Protein AF-A0A840Y6K8-F1 (afdb_monomer)

Secondary structure (DSSP, 8-state):
-GGGSTTEEEE-S--HHHHHHHHHHH-SEEEEE-HHHHH---STHHHHHHHHHHHHTTTTSTTT-EEEEEEGGGTTEEEEEE--SEEEEE--TT--HHHHTTS------PPPHHHHHTTTT-PPPPHHHHHHHHHHHHHHHHHTHHHHHHHHHHHS-TT--HHHHHHHHHHHHHHHT--HHHHHHHHHHHHHHHS----TT-HHHHHS-TTPPPPPPGGGS---GGG-TTGGG--TTHHHHHHHTT---PPPP-

pLDDT: mean 76.25, std 15.66, range [34.66, 95.56]

Organism: NCBI:txid693023

Structure (mmCIF, N/CA/C/O backbone):
data_AF-A0A840Y6K8-F1
#
_entry.id   AF-A0A840Y6K8-F1
#
loop_
_atom_site.group_PDB
_atom_site.id
_atom_site.type_s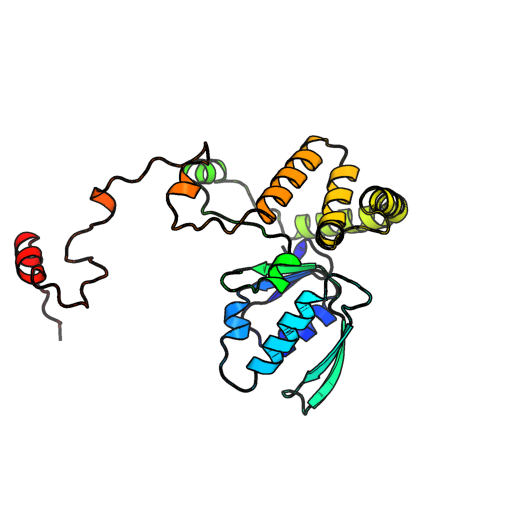ymbol
_atom_site.label_atom_id
_atom_site.label_alt_id
_atom_site.label_comp_id
_atom_site.label_asym_id
_atom_site.label_entity_id
_atom_site.label_seq_id
_atom_site.pdbx_PDB_ins_code
_atom_site.Cartn_x
_atom_site.Cartn_y
_atom_site.Cartn_z
_atom_site.occupancy
_atom_site.B_iso_or_equiv
_atom_site.auth_seq_id
_atom_site.auth_comp_id
_atom_site.auth_asym_id
_atom_site.auth_atom_id
_atom_site.pdbx_PDB_model_num
ATOM 1 N N . MET A 1 1 ? 2.292 11.819 3.845 1.00 55.53 1 MET A N 1
ATOM 2 C CA . MET A 1 1 ? 2.215 10.344 3.749 1.00 55.53 1 MET A CA 1
ATOM 3 C C . MET A 1 1 ? 3.538 9.668 4.088 1.00 55.53 1 MET A C 1
ATOM 5 O O . MET A 1 1 ? 3.541 8.921 5.051 1.00 55.53 1 MET A O 1
ATOM 9 N N . GLY A 1 2 ? 4.657 9.967 3.411 1.00 61.06 2 GLY A N 1
ATOM 10 C CA . GLY A 1 2 ? 5.944 9.297 3.688 1.00 61.06 2 GLY A CA 1
ATOM 11 C C . GLY A 1 2 ? 6.427 9.362 5.148 1.00 61.06 2 GLY A C 1
ATOM 12 O O . GLY A 1 2 ? 6.966 8.388 5.650 1.00 61.06 2 GLY A O 1
ATOM 13 N N . MET A 1 3 ? 6.148 10.457 5.868 1.00 75.06 3 MET A N 1
ATOM 14 C CA . MET A 1 3 ? 6.552 10.612 7.277 1.00 75.06 3 MET A CA 1
ATOM 15 C C . MET A 1 3 ? 5.821 9.685 8.264 1.00 75.06 3 MET A C 1
ATOM 17 O O . MET A 1 3 ? 6.350 9.447 9.343 1.00 75.06 3 MET A O 1
ATOM 21 N N . LEU A 1 4 ? 4.630 9.178 7.912 1.00 79.25 4 LEU A N 1
ATOM 22 C CA . LEU A 1 4 ? 3.863 8.250 8.759 1.00 79.25 4 LEU A CA 1
ATOM 23 C C . LEU A 1 4 ? 4.262 6.788 8.561 1.00 79.25 4 LEU A C 1
ATOM 25 O O . LEU A 1 4 ? 3.918 5.950 9.386 1.00 79.25 4 LEU A O 1
ATOM 29 N N . ALA A 1 5 ? 4.959 6.472 7.471 1.00 79.75 5 ALA A N 1
ATOM 30 C CA . ALA A 1 5 ? 5.420 5.123 7.190 1.00 79.75 5 ALA A CA 1
ATOM 31 C C . ALA A 1 5 ? 6.886 4.966 7.600 1.00 79.75 5 ALA A C 1
ATOM 33 O O . ALA A 1 5 ? 7.702 5.878 7.435 1.00 79.75 5 ALA A O 1
ATOM 34 N N . ALA A 1 6 ? 7.242 3.783 8.100 1.00 76.25 6 ALA A N 1
ATOM 35 C CA . ALA A 1 6 ? 8.643 3.404 8.217 1.00 76.25 6 ALA A CA 1
ATOM 36 C C . ALA A 1 6 ? 9.235 3.307 6.805 1.00 76.25 6 ALA A C 1
ATOM 38 O O . ALA A 1 6 ? 8.690 2.602 5.955 1.00 76.25 6 ALA A O 1
ATOM 39 N N . ASN A 1 7 ? 10.319 4.049 6.559 1.00 81.19 7 ASN A N 1
ATOM 40 C CA . ASN A 1 7 ? 10.932 4.180 5.239 1.00 81.19 7 ASN A CA 1
ATOM 41 C C . ASN A 1 7 ? 9.888 4.550 4.170 1.00 81.19 7 ASN A C 1
ATOM 43 O O . ASN A 1 7 ? 9.733 3.850 3.186 1.00 81.19 7 ASN A O 1
ATOM 47 N N . GLY A 1 8 ? 9.079 5.589 4.376 1.00 84.44 8 GLY A N 1
ATOM 48 C CA . GLY A 1 8 ? 8.148 6.043 3.343 1.00 84.44 8 GLY A CA 1
ATOM 49 C C . GLY A 1 8 ? 8.828 6.953 2.324 1.00 84.44 8 GLY A C 1
ATOM 50 O O . GLY A 1 8 ? 9.400 7.972 2.708 1.00 84.44 8 GLY A O 1
ATOM 51 N N . THR A 1 9 ? 8.708 6.645 1.033 1.00 86.31 9 THR A N 1
ATOM 52 C CA . THR A 1 9 ? 9.215 7.488 -0.058 1.00 86.31 9 THR A CA 1
ATOM 53 C C . THR A 1 9 ? 8.124 7.830 -1.067 1.00 86.31 9 THR A C 1
ATOM 55 O O . THR A 1 9 ? 7.195 7.053 -1.291 1.00 86.31 9 THR A O 1
ATOM 58 N N . ILE A 1 10 ? 8.230 9.013 -1.671 1.00 85.38 10 ILE A N 1
ATOM 59 C CA . ILE A 1 10 ? 7.360 9.466 -2.759 1.00 85.38 10 ILE A CA 1
ATOM 60 C C . ILE A 1 10 ? 8.247 9.715 -3.968 1.00 85.38 10 ILE A C 1
ATOM 62 O O . ILE A 1 10 ? 9.259 10.409 -3.864 1.00 85.38 10 ILE A O 1
ATOM 66 N N . VAL A 1 11 ? 7.863 9.156 -5.108 1.00 81.25 11 VAL A N 1
ATOM 67 C CA . VAL A 1 11 ? 8.589 9.294 -6.360 1.00 81.25 11 VAL A CA 1
ATOM 68 C C . VAL A 1 11 ? 7.651 9.797 -7.444 1.00 81.25 11 VAL A C 1
ATOM 70 O O . VAL A 1 11 ? 6.563 9.266 -7.622 1.00 81.25 11 VAL A O 1
ATOM 73 N N . GLY A 1 12 ? 8.081 10.843 -8.144 1.00 78.62 12 GLY A N 1
ATOM 74 C CA . GLY A 1 12 ? 7.418 11.330 -9.351 1.00 78.62 12 GLY A CA 1
ATOM 75 C C . GLY A 1 12 ? 8.082 10.757 -10.603 1.00 78.62 12 GLY A C 1
ATOM 76 O O . GLY A 1 12 ? 8.418 9.576 -10.670 1.00 78.62 12 GLY A O 1
ATOM 77 N N . GLN A 1 13 ? 8.358 11.621 -11.580 1.00 76.38 13 GLN A N 1
ATOM 78 C CA . GLN A 1 13 ? 8.860 11.249 -12.908 1.00 76.38 13 GLN A CA 1
ATOM 79 C C . GLN A 1 13 ? 10.312 10.715 -12.919 1.00 76.38 13 GLN A C 1
ATOM 81 O O . GLN A 1 13 ? 11.254 11.398 -13.340 1.00 76.38 13 GLN A O 1
ATOM 86 N N . VAL A 1 14 ? 10.510 9.462 -12.517 1.00 78.19 14 VAL A N 1
ATOM 87 C CA . VAL A 1 14 ? 11.765 8.703 -12.681 1.00 78.19 14 VAL A CA 1
ATOM 88 C C . VAL A 1 14 ? 11.642 7.670 -13.807 1.00 78.19 14 VAL A C 1
ATOM 90 O O . VAL A 1 14 ? 10.556 7.433 -14.321 1.00 78.19 14 VAL A O 1
ATOM 93 N N . ASN A 1 15 ? 12.754 7.053 -14.223 1.00 80.31 15 ASN A N 1
ATOM 94 C CA . ASN A 1 15 ? 12.687 5.897 -15.126 1.00 80.31 15 ASN A CA 1
ATOM 95 C C . ASN A 1 15 ? 12.341 4.608 -14.356 1.00 80.31 15 ASN A C 1
ATOM 97 O O . ASN A 1 15 ? 12.514 4.530 -13.137 1.00 80.31 15 ASN A O 1
ATOM 101 N N . ALA A 1 16 ? 11.889 3.581 -15.076 1.00 83.44 16 ALA A N 1
ATOM 102 C CA . ALA A 1 16 ? 11.402 2.341 -14.475 1.00 83.44 16 ALA A CA 1
ATOM 103 C C . ALA A 1 16 ? 12.457 1.601 -13.628 1.00 83.44 16 ALA A C 1
ATOM 105 O O . ALA A 1 16 ? 12.143 1.096 -12.554 1.00 83.44 16 ALA A O 1
ATOM 106 N N . ALA A 1 17 ? 13.724 1.589 -14.057 1.00 83.62 17 ALA A N 1
ATOM 107 C CA . ALA A 1 17 ? 14.809 0.960 -13.301 1.00 83.62 17 ALA A CA 1
ATOM 108 C C . ALA A 1 17 ? 15.117 1.701 -11.986 1.00 83.62 17 ALA A C 1
ATOM 110 O O . ALA A 1 17 ? 15.416 1.078 -10.968 1.00 83.62 17 ALA A O 1
ATOM 111 N N . ALA A 1 18 ? 15.032 3.034 -11.985 1.00 85.25 18 ALA A N 1
ATOM 112 C CA . ALA A 1 18 ? 15.189 3.843 -10.783 1.00 85.25 18 ALA A CA 1
ATOM 113 C C . ALA A 1 18 ? 14.012 3.653 -9.822 1.00 85.25 18 ALA A C 1
ATOM 115 O O . ALA A 1 18 ? 14.254 3.468 -8.632 1.00 85.25 18 ALA A O 1
ATOM 116 N N . ALA A 1 19 ? 12.773 3.618 -10.327 1.00 87.44 19 ALA A N 1
ATOM 117 C CA . ALA A 1 19 ? 11.607 3.261 -9.519 1.00 87.44 19 ALA A CA 1
ATOM 118 C C . ALA A 1 19 ? 11.779 1.868 -8.896 1.00 87.44 19 ALA A C 1
ATOM 120 O O . ALA A 1 19 ? 11.563 1.699 -7.697 1.00 87.44 19 ALA A O 1
ATOM 121 N N . ALA A 1 20 ? 12.254 0.891 -9.678 1.00 88.31 20 ALA A N 1
ATOM 122 C CA . ALA A 1 20 ? 12.427 -0.470 -9.197 1.00 88.31 20 ALA A CA 1
ATOM 123 C C . ALA A 1 20 ? 13.447 -0.573 -8.049 1.00 88.31 20 ALA A C 1
ATOM 125 O O . ALA A 1 20 ? 13.197 -1.206 -7.021 1.00 88.31 20 ALA A O 1
ATOM 126 N N . ARG A 1 21 ? 14.593 0.101 -8.192 1.00 87.31 21 ARG A N 1
ATOM 127 C CA . ARG A 1 21 ? 15.595 0.187 -7.121 1.00 87.31 21 ARG A CA 1
ATOM 128 C C . ARG A 1 21 ? 15.078 0.925 -5.902 1.00 87.31 21 ARG A C 1
ATOM 130 O O . ARG A 1 21 ? 15.349 0.490 -4.793 1.00 87.31 21 ARG A O 1
ATOM 137 N N . LEU A 1 22 ? 14.326 2.003 -6.099 1.00 88.12 22 LEU A N 1
ATOM 138 C CA . LEU A 1 22 ? 13.783 2.769 -4.988 1.00 88.12 22 LEU A CA 1
ATOM 139 C C . LEU A 1 22 ? 12.839 1.908 -4.145 1.00 88.12 22 LEU A C 1
ATOM 141 O O . LEU A 1 22 ? 12.990 1.879 -2.927 1.00 88.12 22 LEU A O 1
ATOM 145 N N . ILE A 1 23 ? 11.927 1.162 -4.778 1.00 89.31 23 ILE A N 1
ATOM 146 C CA . ILE A 1 23 ? 11.062 0.190 -4.090 1.00 89.31 23 ILE A CA 1
ATOM 147 C C . ILE A 1 23 ? 11.929 -0.791 -3.282 1.00 89.31 23 ILE A C 1
ATOM 149 O O . ILE A 1 23 ? 11.707 -0.990 -2.086 1.00 89.31 23 ILE A O 1
ATOM 153 N N . HIS A 1 24 ? 12.977 -1.334 -3.908 1.00 90.00 24 HIS A N 1
ATOM 154 C CA . HIS A 1 24 ? 13.882 -2.281 -3.264 1.00 90.00 24 HIS A CA 1
ATOM 155 C C . HIS A 1 24 ? 14.659 -1.717 -2.065 1.00 90.00 24 HIS A C 1
ATOM 157 O O . HIS A 1 24 ? 14.794 -2.396 -1.046 1.00 90.00 24 HIS A O 1
ATOM 163 N N . GLU A 1 25 ? 15.207 -0.511 -2.187 1.00 87.25 25 GLU A N 1
ATOM 164 C CA . GLU A 1 25 ? 16.011 0.143 -1.149 1.00 87.25 25 GLU A CA 1
ATOM 165 C C . GLU A 1 25 ? 15.144 0.570 0.035 1.00 87.25 25 GLU A C 1
ATOM 167 O O . GLU A 1 25 ? 15.562 0.471 1.188 1.00 87.25 25 GLU A O 1
ATOM 172 N N . THR A 1 26 ? 13.917 0.993 -0.260 1.00 84.50 26 THR A N 1
ATOM 173 C CA . THR A 1 26 ? 12.980 1.532 0.719 1.00 84.50 26 THR A CA 1
ATOM 174 C C . THR A 1 26 ? 12.427 0.437 1.635 1.00 84.50 26 THR A C 1
ATOM 176 O O . THR A 1 26 ? 12.314 0.655 2.842 1.00 84.50 26 THR A O 1
ATOM 179 N N . LYS A 1 27 ? 12.117 -0.756 1.094 1.00 79.00 27 LYS A N 1
ATOM 180 C CA . LYS A 1 27 ? 11.549 -1.902 1.849 1.00 79.00 27 LYS A CA 1
ATOM 181 C C . LYS A 1 27 ? 10.364 -1.514 2.754 1.00 79.00 27 LYS A C 1
ATOM 183 O O . LYS A 1 27 ? 10.180 -2.087 3.826 1.00 79.00 27 LYS A O 1
ATOM 188 N N . GLY A 1 28 ? 9.629 -0.484 2.353 1.00 79.56 28 GLY A N 1
ATOM 189 C CA . GLY A 1 28 ? 8.623 0.209 3.149 1.00 79.56 28 GLY A CA 1
ATOM 190 C C . GLY A 1 28 ? 7.482 0.668 2.254 1.00 79.56 28 GLY A C 1
ATOM 191 O O . GLY A 1 28 ? 7.019 -0.090 1.405 1.00 79.56 28 GLY A O 1
ATOM 192 N N . LEU A 1 29 ? 7.035 1.909 2.428 1.00 86.75 29 LEU A N 1
ATOM 193 C CA . LEU A 1 29 ? 6.009 2.503 1.571 1.00 86.75 29 LEU A CA 1
ATOM 194 C C . LEU A 1 29 ? 6.661 3.197 0.371 1.00 86.75 29 LEU A C 1
ATOM 196 O O . LEU A 1 29 ? 7.429 4.142 0.556 1.00 86.75 29 LEU A O 1
ATOM 200 N N . ALA A 1 30 ? 6.292 2.800 -0.845 1.00 89.00 30 ALA A N 1
ATOM 201 C CA . ALA A 1 30 ? 6.654 3.514 -2.067 1.00 89.00 30 ALA A CA 1
ATOM 202 C C . ALA A 1 30 ? 5.408 4.133 -2.710 1.00 89.00 30 ALA A C 1
ATOM 204 O O . ALA A 1 30 ? 4.479 3.427 -3.091 1.00 89.00 30 ALA A O 1
ATOM 205 N N . VAL A 1 31 ? 5.383 5.458 -2.846 1.00 88.38 31 VAL A N 1
ATOM 206 C CA . VAL A 1 31 ? 4.314 6.170 -3.558 1.00 88.38 31 VAL A CA 1
ATOM 207 C C . VAL A 1 31 ? 4.808 6.535 -4.952 1.00 88.38 31 VAL A C 1
ATOM 209 O O . VAL A 1 31 ? 5.700 7.370 -5.073 1.00 88.38 31 VAL A O 1
ATOM 212 N N . LEU A 1 32 ? 4.241 5.914 -5.983 1.00 86.62 32 LEU A N 1
ATOM 213 C CA . LEU A 1 32 ? 4.477 6.219 -7.391 1.00 86.62 32 LEU A CA 1
ATOM 214 C C . LEU A 1 32 ? 3.448 7.261 -7.843 1.00 86.62 32 LEU A C 1
ATOM 216 O O . LEU A 1 32 ? 2.270 6.946 -8.018 1.00 86.62 32 LEU A O 1
ATOM 220 N N . ASP A 1 33 ? 3.887 8.504 -7.997 1.00 82.12 33 ASP A N 1
ATOM 221 C CA . ASP A 1 33 ? 3.068 9.592 -8.516 1.00 82.12 33 ASP A CA 1
ATOM 222 C C . ASP A 1 33 ? 3.197 9.657 -10.041 1.00 82.12 33 ASP A C 1
ATOM 224 O O . ASP A 1 33 ? 4.296 9.861 -10.560 1.00 82.12 33 ASP A O 1
ATOM 228 N N . ASP A 1 34 ? 2.073 9.469 -10.738 1.00 74.50 34 ASP A N 1
ATOM 229 C CA . ASP A 1 34 ? 1.969 9.495 -12.201 1.00 74.50 34 ASP A CA 1
ATOM 230 C C . ASP A 1 34 ? 2.730 8.355 -12.911 1.00 74.50 34 ASP A C 1
ATOM 232 O O . ASP A 1 34 ? 3.749 8.546 -13.583 1.00 74.50 34 ASP A O 1
ATOM 236 N N . LEU A 1 35 ? 2.217 7.124 -12.762 1.00 74.31 35 LEU A N 1
ATOM 237 C CA . LEU A 1 35 ? 2.807 5.926 -13.378 1.00 74.31 35 LEU A CA 1
ATOM 238 C C . LEU A 1 35 ? 2.838 6.004 -14.913 1.00 74.31 35 LEU A C 1
ATOM 240 O O . LEU A 1 35 ? 3.759 5.471 -15.536 1.00 74.31 35 LEU A O 1
ATOM 244 N N . GLU A 1 36 ? 1.872 6.689 -15.529 1.00 71.94 36 GLU A N 1
ATOM 245 C CA . GLU A 1 36 ? 1.854 6.913 -16.975 1.00 71.94 36 GLU A CA 1
ATOM 246 C C . GLU A 1 36 ? 3.069 7.729 -17.424 1.00 71.94 36 GLU A C 1
ATOM 248 O O . GLU A 1 36 ? 3.724 7.351 -18.392 1.00 71.94 36 GLU A O 1
ATOM 253 N N . ALA A 1 37 ? 3.452 8.784 -16.698 1.00 68.50 37 ALA A N 1
ATOM 254 C CA . ALA A 1 37 ? 4.651 9.560 -17.021 1.00 68.50 37 ALA A CA 1
ATOM 255 C C . ALA A 1 37 ? 5.961 8.765 -16.858 1.00 68.50 37 ALA A C 1
ATOM 257 O O . ALA A 1 37 ? 6.948 9.056 -17.544 1.00 68.50 37 ALA A O 1
ATOM 258 N N . ILE A 1 38 ? 5.980 7.741 -15.995 1.00 69.75 38 ILE A N 1
ATOM 259 C CA . ILE A 1 38 ? 7.094 6.781 -15.903 1.00 69.75 38 ILE A CA 1
ATOM 260 C C . ILE A 1 38 ? 7.160 5.920 -17.180 1.00 69.75 38 ILE A C 1
ATOM 262 O O . ILE A 1 38 ? 8.255 5.635 -17.669 1.00 69.75 38 ILE A O 1
ATOM 266 N N . GLY A 1 39 ? 6.005 5.539 -17.739 1.00 63.38 39 GLY A N 1
ATOM 267 C CA . GLY A 1 39 ? 5.890 4.709 -18.945 1.00 63.38 39 GLY A CA 1
ATOM 268 C C . GLY A 1 39 ? 5.950 5.459 -20.282 1.00 63.38 39 GLY A C 1
ATOM 269 O O . GLY A 1 39 ? 6.350 4.879 -21.289 1.00 63.38 39 GLY A O 1
ATOM 270 N N . ALA A 1 40 ? 5.607 6.748 -20.312 1.00 59.00 40 ALA A N 1
ATOM 271 C CA . ALA A 1 40 ? 5.479 7.555 -21.528 1.00 59.00 40 ALA A CA 1
ATOM 272 C C . ALA A 1 40 ? 6.819 8.000 -22.144 1.00 59.00 40 ALA A C 1
ATOM 274 O O . ALA A 1 40 ? 6.823 8.711 -23.148 1.00 59.00 40 ALA A O 1
ATOM 275 N N . ARG A 1 41 ? 7.969 7.613 -21.572 1.00 60.75 41 ARG A N 1
ATOM 276 C CA . ARG A 1 41 ? 9.292 7.975 -22.106 1.00 60.75 41 ARG A CA 1
ATOM 277 C C . ARG A 1 41 ? 9.637 7.089 -23.316 1.00 60.75 41 ARG A C 1
ATOM 279 O O . ARG A 1 41 ? 9.869 5.893 -23.143 1.00 60.75 41 ARG A O 1
ATOM 286 N N . PRO A 1 42 ? 9.688 7.638 -24.547 1.00 48.69 42 PRO A N 1
ATOM 287 C CA . PRO A 1 42 ? 9.923 6.838 -25.745 1.00 48.69 42 PRO A CA 1
ATOM 288 C C . PRO A 1 42 ? 11.376 6.334 -25.806 1.00 48.69 42 PRO A C 1
ATOM 290 O O . PRO A 1 42 ? 12.313 7.087 -25.5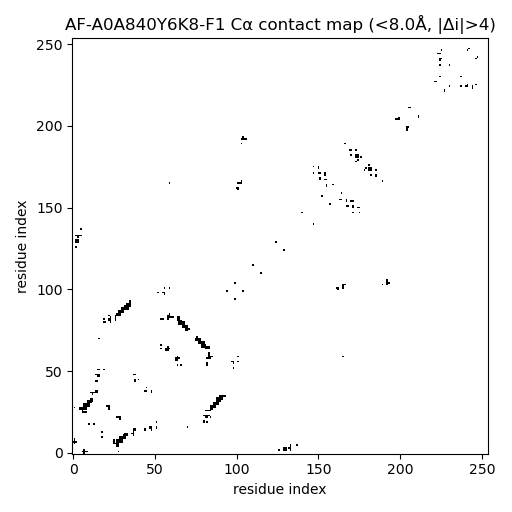47 1.00 48.69 42 PRO A O 1
ATOM 293 N N . GLY A 1 43 ? 11.577 5.066 -26.191 1.00 62.41 43 GLY A N 1
ATOM 294 C CA . GLY A 1 43 ? 12.902 4.480 -26.450 1.00 62.41 43 GLY A CA 1
ATOM 295 C C . GLY A 1 43 ? 13.175 3.162 -25.714 1.00 62.41 43 GLY A C 1
ATOM 296 O O . GLY A 1 43 ? 12.265 2.375 -25.462 1.00 62.41 43 GLY A O 1
ATOM 297 N N . LYS A 1 44 ? 14.450 2.910 -25.368 1.00 56.72 44 LYS A N 1
ATOM 298 C CA . LYS A 1 44 ? 14.928 1.690 -24.673 1.00 56.72 44 LYS A CA 1
ATOM 299 C C . LYS A 1 44 ? 14.283 1.459 -23.291 1.00 56.72 44 LYS A C 1
ATOM 301 O O . LYS A 1 44 ? 14.384 0.356 -22.762 1.00 56.72 44 LYS A O 1
ATOM 306 N N . ASP A 1 45 ? 13.601 2.464 -22.747 1.00 61.09 45 ASP A N 1
ATOM 307 C CA . ASP A 1 45 ? 12.942 2.425 -21.438 1.00 61.09 45 ASP A CA 1
ATOM 308 C C . ASP A 1 45 ? 11.580 1.700 -21.450 1.00 61.09 45 ASP A C 1
ATOM 310 O O . ASP A 1 45 ? 11.104 1.291 -20.392 1.00 61.09 45 ASP A O 1
ATOM 314 N N . GLY A 1 46 ? 10.975 1.455 -22.622 1.00 63.88 46 GLY A N 1
ATOM 315 C CA . GLY A 1 46 ? 9.676 0.769 -22.719 1.00 63.88 46 GLY A CA 1
ATOM 316 C C . GLY A 1 46 ? 9.701 -0.689 -22.237 1.00 63.88 46 GLY A C 1
ATOM 317 O O . GLY A 1 46 ? 8.766 -1.144 -21.581 1.00 63.88 46 GLY A O 1
ATOM 318 N N . ALA A 1 47 ? 10.799 -1.413 -22.488 1.00 69.38 47 ALA A N 1
ATOM 319 C CA . ALA A 1 47 ? 10.993 -2.770 -21.964 1.00 69.38 47 ALA A CA 1
ATOM 320 C C . ALA A 1 47 ? 11.137 -2.769 -20.431 1.00 69.38 47 ALA A C 1
ATOM 322 O O . ALA A 1 47 ? 10.484 -3.556 -19.750 1.00 69.38 47 ALA A O 1
ATOM 323 N N . ALA A 1 48 ? 11.912 -1.824 -19.886 1.00 73.25 48 ALA A N 1
ATOM 324 C CA . ALA A 1 48 ? 12.088 -1.671 -18.442 1.00 73.25 48 ALA A CA 1
ATOM 325 C C . ALA A 1 48 ? 10.775 -1.292 -17.734 1.00 73.25 48 ALA A C 1
ATOM 327 O O . ALA A 1 48 ? 10.534 -1.719 -16.605 1.00 73.25 48 ALA A O 1
ATOM 328 N N . PHE A 1 49 ? 9.907 -0.517 -18.391 1.00 79.50 49 PHE A N 1
ATOM 329 C CA . PHE A 1 49 ? 8.567 -0.230 -17.881 1.00 79.50 49 PHE A CA 1
ATOM 330 C C . PHE A 1 49 ? 7.669 -1.474 -17.876 1.00 79.50 49 PHE A C 1
ATOM 332 O O . PHE A 1 49 ? 6.992 -1.734 -16.883 1.00 79.50 49 PHE A O 1
ATOM 339 N N . GLY A 1 50 ? 7.713 -2.292 -18.933 1.00 79.75 50 GLY A N 1
ATOM 340 C CA . GLY A 1 50 ? 7.032 -3.589 -18.960 1.00 79.75 50 GLY A CA 1
ATOM 341 C C . GLY A 1 50 ? 7.466 -4.505 -17.810 1.00 79.75 50 GLY A C 1
ATOM 342 O O . GLY A 1 50 ? 6.617 -5.088 -17.131 1.00 79.75 50 GLY A O 1
ATOM 343 N N . ASP A 1 51 ? 8.770 -4.569 -17.531 1.00 83.69 51 ASP A N 1
ATOM 344 C CA . ASP A 1 51 ? 9.320 -5.333 -16.406 1.00 83.69 51 ASP A CA 1
ATOM 345 C C . ASP A 1 51 ? 8.853 -4.793 -15.049 1.00 83.69 51 ASP A C 1
ATOM 347 O O . ASP A 1 51 ? 8.483 -5.583 -14.173 1.00 83.69 51 ASP A O 1
ATOM 351 N N . LEU A 1 52 ? 8.799 -3.463 -14.890 1.00 86.31 52 LEU A N 1
ATOM 352 C CA . LEU A 1 52 ? 8.272 -2.805 -13.692 1.00 86.31 52 LEU A CA 1
ATOM 353 C C . LEU A 1 52 ? 6.797 -3.159 -13.473 1.00 86.31 52 LEU A C 1
ATOM 355 O O . LEU A 1 52 ? 6.440 -3.615 -12.392 1.00 86.31 52 LEU A O 1
ATOM 359 N N . VAL A 1 53 ? 5.947 -3.033 -14.495 1.00 85.25 53 VAL A N 1
ATOM 360 C CA . VAL A 1 53 ? 4.520 -3.392 -14.408 1.00 85.25 53 VAL A CA 1
ATOM 361 C C . VAL A 1 53 ? 4.348 -4.873 -14.064 1.00 85.25 53 VAL A C 1
ATOM 363 O O . VAL A 1 53 ? 3.554 -5.231 -13.193 1.00 85.25 53 VAL A O 1
ATOM 366 N N . GLN A 1 54 ? 5.122 -5.761 -14.693 1.00 83.44 54 GLN A N 1
ATOM 367 C CA . GLN A 1 54 ? 5.107 -7.187 -14.358 1.00 83.44 54 GLN A CA 1
ATOM 368 C C . GLN A 1 54 ? 5.597 -7.467 -12.940 1.00 83.44 54 GLN A C 1
ATOM 370 O O . GLN A 1 54 ? 5.271 -8.508 -12.371 1.00 83.44 54 GLN A O 1
ATOM 375 N N . TRP A 1 55 ? 6.458 -6.616 -12.392 1.00 87.06 55 TRP A N 1
ATOM 376 C CA . TRP A 1 55 ? 6.946 -6.741 -11.028 1.00 87.06 55 TRP A CA 1
ATOM 377 C C . TRP A 1 55 ? 5.916 -6.272 -10.007 1.00 87.06 55 TRP A C 1
ATOM 379 O O . TRP A 1 55 ? 5.626 -7.032 -9.090 1.00 87.06 55 TRP A O 1
ATOM 389 N N . LEU A 1 56 ? 5.276 -5.122 -10.240 1.00 87.56 56 LEU A N 1
ATOM 390 C CA . LEU A 1 56 ? 4.154 -4.619 -9.437 1.00 87.56 56 LEU A CA 1
ATOM 391 C C . LEU A 1 56 ? 2.998 -5.625 -9.380 1.00 87.56 56 LEU A C 1
ATOM 393 O O . LEU A 1 56 ? 2.361 -5.809 -8.352 1.00 87.56 56 LEU A O 1
ATOM 397 N N . LYS A 1 57 ? 2.768 -6.376 -10.462 1.00 86.12 57 LYS A N 1
ATOM 398 C CA . LYS A 1 57 ? 1.791 -7.472 -10.455 1.00 86.12 57 LYS A CA 1
ATOM 399 C C . LYS A 1 57 ? 2.100 -8.528 -9.392 1.00 86.12 57 LYS A C 1
ATOM 401 O O . LYS A 1 57 ? 1.180 -9.166 -8.905 1.00 86.12 57 LYS A O 1
ATOM 406 N N . VAL A 1 58 ? 3.356 -8.794 -9.061 1.00 84.88 58 VAL A N 1
ATOM 407 C CA . VAL A 1 58 ? 3.736 -9.886 -8.144 1.00 84.88 58 VAL A CA 1
ATOM 408 C C . VAL A 1 58 ? 4.315 -9.389 -6.819 1.00 84.88 58 VAL A C 1
ATOM 410 O O . VAL A 1 58 ? 4.684 -10.219 -5.990 1.00 84.88 58 VAL A O 1
ATOM 413 N N . SER A 1 59 ? 4.387 -8.068 -6.606 1.00 86.44 59 SER A N 1
ATOM 414 C CA . SER A 1 59 ? 4.952 -7.457 -5.394 1.00 86.44 59 SER A CA 1
ATOM 415 C C . SER A 1 59 ? 4.113 -7.722 -4.146 1.00 86.44 59 SER A C 1
ATOM 417 O O . SER A 1 59 ? 4.666 -7.787 -3.053 1.00 86.44 59 SER A O 1
ATOM 419 N N . TYR A 1 60 ? 2.812 -7.987 -4.309 1.00 81.56 60 TYR A N 1
ATOM 420 C CA . TYR A 1 60 ? 1.895 -8.291 -3.205 1.00 81.56 60 TYR A CA 1
ATOM 421 C C . TYR A 1 60 ? 2.235 -9.589 -2.442 1.00 81.56 60 TYR A C 1
ATOM 423 O O . TYR A 1 60 ? 1.786 -9.766 -1.313 1.00 81.56 60 TYR A O 1
ATOM 431 N N . ASN A 1 61 ? 3.015 -10.509 -3.031 1.00 81.88 61 ASN A N 1
ATOM 432 C CA . ASN A 1 61 ? 3.373 -11.789 -2.415 1.00 81.88 61 ASN A CA 1
ATOM 433 C C . ASN A 1 61 ? 4.892 -11.902 -2.213 1.00 81.88 61 ASN A C 1
ATOM 435 O O . ASN A 1 61 ? 5.678 -11.798 -3.156 1.00 81.88 61 ASN A O 1
ATOM 439 N N . ARG A 1 62 ? 5.297 -12.172 -0.966 1.00 83.00 62 ARG A N 1
ATOM 440 C CA . ARG A 1 62 ? 6.697 -12.225 -0.524 1.00 83.00 62 ARG A CA 1
ATOM 441 C C . ARG A 1 62 ? 7.565 -13.189 -1.332 1.00 83.00 62 ARG A C 1
ATOM 443 O O . ARG A 1 62 ? 8.720 -12.865 -1.610 1.00 83.00 62 ARG A O 1
ATOM 450 N N . ASP A 1 63 ? 7.025 -14.344 -1.706 1.00 80.88 63 ASP A N 1
ATOM 451 C CA . ASP A 1 63 ? 7.777 -15.400 -2.386 1.00 80.88 63 ASP A CA 1
ATOM 452 C C . ASP A 1 63 ? 8.007 -15.065 -3.865 1.00 80.88 63 ASP A C 1
ATOM 454 O O . ASP A 1 63 ? 9.018 -15.457 -4.450 1.00 80.88 63 ASP A O 1
ATOM 458 N N . THR A 1 64 ? 7.104 -14.285 -4.467 1.00 82.62 64 THR A N 1
ATOM 459 C CA . THR A 1 64 ? 7.162 -13.908 -5.889 1.00 82.62 64 THR A CA 1
ATOM 460 C C . THR A 1 64 ? 7.688 -12.498 -6.143 1.00 82.62 64 THR A C 1
ATOM 462 O O . THR A 1 64 ? 8.029 -12.162 -7.278 1.00 82.62 64 THR A O 1
ATOM 465 N N . ALA A 1 65 ? 7.783 -11.664 -5.109 1.00 85.69 65 ALA A N 1
ATOM 466 C CA . ALA A 1 65 ? 8.186 -10.264 -5.218 1.00 85.69 65 ALA A CA 1
ATOM 467 C C . ALA A 1 65 ? 9.685 -10.058 -5.495 1.00 85.69 65 ALA A C 1
ATOM 469 O O . ALA A 1 65 ? 10.124 -8.928 -5.710 1.00 85.69 65 ALA A O 1
ATOM 470 N N . THR A 1 66 ? 10.499 -11.115 -5.505 1.00 88.75 66 THR A N 1
ATOM 471 C CA . THR A 1 66 ? 11.924 -11.012 -5.842 1.00 88.75 66 THR A CA 1
ATOM 472 C C . THR A 1 66 ? 12.149 -11.267 -7.330 1.00 88.75 66 THR A C 1
ATOM 474 O O . THR A 1 66 ? 11.817 -12.335 -7.838 1.00 88.75 66 THR A O 1
ATOM 477 N N . LYS A 1 67 ? 12.772 -10.313 -8.031 1.00 85.75 67 LYS A N 1
ATOM 478 C CA . LYS A 1 67 ? 13.118 -10.429 -9.455 1.00 85.75 67 LYS A CA 1
ATOM 479 C C . LYS A 1 67 ? 14.579 -10.097 -9.726 1.00 85.75 67 LYS A C 1
ATOM 481 O O . LYS A 1 67 ? 15.205 -9.302 -9.028 1.00 85.75 67 LYS A O 1
ATOM 486 N N . VAL A 1 68 ? 15.125 -10.724 -10.765 1.00 84.75 68 VAL A N 1
ATOM 487 C CA . VAL A 1 68 ? 16.423 -10.350 -11.334 1.00 84.75 68 VAL A CA 1
ATOM 488 C C . VAL A 1 68 ? 16.191 -9.205 -12.310 1.00 84.75 68 VAL A C 1
ATOM 490 O O . VAL A 1 68 ? 15.386 -9.332 -13.227 1.00 84.75 68 VAL A O 1
ATOM 493 N N . TRP A 1 69 ? 16.889 -8.100 -12.095 1.00 82.31 69 TRP A N 1
ATOM 494 C CA . TRP A 1 69 ? 16.806 -6.887 -12.889 1.00 82.31 69 TRP A CA 1
ATOM 495 C C . TRP A 1 69 ? 18.111 -6.673 -13.648 1.00 82.31 69 TRP A C 1
ATOM 497 O O . TRP A 1 69 ? 19.193 -6.783 -13.068 1.00 82.31 69 TRP A O 1
ATOM 507 N N . VAL A 1 70 ? 18.014 -6.347 -14.936 1.00 79.62 70 VAL A N 1
ATOM 508 C CA . VAL A 1 70 ? 19.171 -6.001 -15.769 1.00 79.62 70 VAL A CA 1
ATOM 509 C C . VAL A 1 70 ? 19.128 -4.510 -16.050 1.00 79.62 70 VAL A C 1
ATOM 511 O O . VAL A 1 70 ? 18.261 -4.023 -16.772 1.00 79.62 70 VAL A O 1
ATOM 514 N N . ASP A 1 71 ? 20.064 -3.766 -15.470 1.00 72.12 71 ASP A N 1
ATOM 515 C CA . ASP A 1 71 ? 20.118 -2.323 -15.659 1.00 72.12 71 ASP A CA 1
ATOM 516 C C . ASP A 1 71 ? 20.988 -1.951 -16.863 1.00 72.12 71 ASP A C 1
ATOM 518 O O . ASP A 1 71 ? 22.215 -1.829 -16.772 1.00 72.12 71 ASP A O 1
ATOM 522 N N . ALA A 1 72 ? 20.334 -1.714 -17.999 1.00 70.25 72 ALA A N 1
ATOM 523 C CA . ALA A 1 72 ? 20.989 -1.231 -19.211 1.00 70.25 72 ALA A CA 1
ATOM 524 C C . ALA A 1 72 ? 21.699 0.128 -19.015 1.00 70.25 72 ALA A C 1
ATOM 526 O O . ALA A 1 72 ? 22.675 0.405 -19.709 1.00 70.25 72 ALA A O 1
ATOM 527 N N . SER A 1 73 ? 21.265 0.956 -18.053 1.00 67.38 73 SER A N 1
ATOM 528 C CA . SER A 1 73 ? 21.887 2.254 -17.740 1.00 67.38 73 SER A CA 1
ATOM 529 C C . SER A 1 73 ? 23.159 2.136 -16.889 1.00 67.38 73 SER A C 1
ATOM 531 O O . SER A 1 73 ? 23.964 3.065 -16.847 1.00 67.38 73 SER A O 1
ATOM 533 N N . ARG A 1 74 ? 23.387 0.978 -16.253 1.00 69.19 74 ARG A N 1
ATOM 534 C CA . ARG A 1 74 ? 24.578 0.673 -15.442 1.00 69.19 74 ARG A CA 1
ATOM 535 C C . ARG A 1 74 ? 25.392 -0.468 -16.047 1.00 69.19 74 ARG A C 1
ATOM 537 O O . ARG A 1 74 ? 25.774 -1.400 -15.348 1.00 69.19 74 ARG A O 1
ATOM 544 N N . ASN A 1 75 ? 25.662 -0.395 -17.351 1.00 78.19 75 ASN A N 1
ATOM 545 C CA . ASN A 1 75 ? 26.488 -1.374 -18.068 1.00 78.19 75 ASN A CA 1
ATOM 546 C C . ASN A 1 75 ? 25.966 -2.822 -17.945 1.00 78.19 75 ASN A C 1
ATOM 548 O O . ASN A 1 75 ? 26.739 -3.749 -17.719 1.00 78.19 75 ASN A O 1
ATOM 552 N N . PHE A 1 76 ? 24.643 -3.004 -18.049 1.00 78.75 76 PHE A N 1
ATOM 553 C CA . PHE A 1 76 ? 23.966 -4.303 -17.919 1.00 78.75 76 PHE A CA 1
ATOM 554 C C . PHE A 1 76 ? 24.220 -5.002 -16.580 1.00 78.75 76 PHE A C 1
ATOM 556 O O . PHE A 1 76 ? 24.220 -6.232 -16.499 1.00 78.75 76 PHE A O 1
ATOM 563 N N . LYS A 1 77 ? 24.425 -4.224 -15.510 1.00 81.06 77 LYS A N 1
ATOM 564 C CA . LYS A 1 77 ? 24.554 -4.778 -14.165 1.00 81.06 77 LYS A CA 1
ATOM 565 C C . LYS A 1 77 ? 23.301 -5.582 -13.828 1.00 81.06 77 LYS A C 1
ATOM 567 O O . LYS A 1 77 ? 22.180 -5.088 -13.945 1.00 81.06 77 LYS A O 1
ATOM 572 N N . VAL A 1 78 ? 23.526 -6.819 -13.402 1.00 83.50 78 VAL A N 1
ATOM 573 C CA . VAL A 1 78 ? 22.478 -7.730 -12.955 1.00 83.50 78 VAL A CA 1
ATOM 574 C C . VAL A 1 78 ? 22.343 -7.595 -11.445 1.00 83.50 78 VAL A C 1
ATOM 576 O O . VAL A 1 78 ? 23.303 -7.819 -10.707 1.00 83.50 78 VAL A O 1
ATOM 579 N N . GLU A 1 79 ? 21.158 -7.220 -10.982 1.00 86.44 79 GLU A N 1
ATOM 580 C CA . GLU A 1 79 ? 20.850 -7.044 -9.563 1.00 86.44 79 GLU A CA 1
ATOM 581 C C . GLU A 1 79 ? 19.607 -7.858 -9.200 1.00 86.44 79 GLU A C 1
ATOM 583 O O . GLU A 1 79 ? 18.702 -8.034 -10.010 1.00 86.44 79 GLU A O 1
ATOM 588 N N . ARG A 1 80 ? 19.553 -8.386 -7.976 1.00 88.19 80 ARG A N 1
ATOM 589 C CA . ARG A 1 80 ? 18.351 -9.041 -7.454 1.00 88.19 80 ARG A CA 1
ATOM 590 C C . ARG A 1 80 ? 17.598 -8.034 -6.598 1.00 88.19 80 ARG A C 1
ATOM 592 O O . ARG A 1 80 ? 18.081 -7.668 -5.532 1.00 88.19 80 ARG A O 1
ATOM 599 N N . LEU A 1 81 ? 16.434 -7.608 -7.071 1.00 90.06 81 LEU A N 1
ATOM 600 C CA . LEU A 1 81 ? 15.579 -6.640 -6.395 1.00 90.06 81 LEU A CA 1
ATOM 601 C C . LEU A 1 81 ? 14.404 -7.365 -5.735 1.00 90.06 81 LEU A C 1
ATOM 603 O O . LEU A 1 81 ? 13.864 -8.327 -6.278 1.00 90.06 81 LEU A O 1
ATOM 607 N N . ASN A 1 82 ? 14.011 -6.896 -4.557 1.00 89.25 82 ASN A N 1
ATOM 608 C CA . ASN A 1 82 ? 12.841 -7.366 -3.818 1.00 89.25 82 ASN A CA 1
ATOM 609 C C . ASN A 1 82 ? 11.846 -6.217 -3.696 1.00 89.25 82 ASN A C 1
ATOM 611 O O . ASN A 1 82 ? 12.217 -5.172 -3.167 1.00 89.25 82 ASN A O 1
ATOM 615 N N . GLY A 1 83 ? 10.638 -6.431 -4.208 1.00 86.75 83 GLY A N 1
ATOM 616 C CA . GLY A 1 83 ? 9.578 -5.435 -4.265 1.00 86.75 83 GLY A CA 1
ATOM 617 C C . GLY A 1 83 ? 8.478 -5.674 -3.247 1.00 86.75 83 GLY A C 1
ATOM 618 O O . GLY A 1 83 ? 7.432 -5.074 -3.379 1.00 86.75 83 GLY A O 1
ATOM 619 N N . PHE A 1 84 ? 8.665 -6.584 -2.288 1.00 88.12 84 PHE A N 1
ATOM 620 C CA . PHE A 1 84 ? 7.644 -6.858 -1.286 1.00 88.12 84 PHE A CA 1
ATOM 621 C C . PHE A 1 84 ? 7.479 -5.645 -0.369 1.00 88.12 84 PHE A C 1
ATOM 623 O O . PHE A 1 84 ? 8.402 -5.303 0.378 1.00 88.12 84 PHE A O 1
ATOM 630 N N . GLY A 1 85 ? 6.314 -5.009 -0.428 1.00 83.50 85 GLY A N 1
ATOM 631 C CA . GLY A 1 85 ? 6.044 -3.765 0.273 1.00 83.50 85 GLY A CA 1
ATOM 632 C C . GLY A 1 85 ? 4.641 -3.242 -0.002 1.00 83.50 85 GLY A C 1
ATOM 633 O O . GLY A 1 85 ? 3.804 -3.928 -0.585 1.00 83.50 85 GLY A O 1
ATOM 634 N N . ILE A 1 86 ? 4.375 -2.031 0.489 1.00 86.62 86 ILE A N 1
ATOM 635 C CA . ILE A 1 86 ? 3.148 -1.311 0.154 1.00 86.62 86 ILE A CA 1
ATOM 636 C C . ILE A 1 86 ? 3.501 -0.315 -0.941 1.00 86.62 86 ILE A C 1
ATOM 638 O O . ILE A 1 86 ? 4.258 0.633 -0.714 1.00 86.62 86 ILE A O 1
ATOM 642 N N . GLU A 1 87 ? 2.902 -0.500 -2.111 1.00 88.81 87 GLU A N 1
ATOM 643 C CA . GLU A 1 87 ? 2.984 0.449 -3.211 1.00 88.81 87 GLU A CA 1
ATOM 644 C C . GLU A 1 87 ? 1.673 1.230 -3.333 1.00 88.81 87 GLU A C 1
ATOM 646 O O . GLU A 1 87 ? 0.587 0.658 -3.423 1.00 88.81 87 GLU A O 1
ATOM 651 N N . VAL A 1 88 ? 1.768 2.558 -3.363 1.00 88.00 88 VAL A N 1
ATOM 652 C CA . VAL A 1 88 ? 0.636 3.442 -3.657 1.00 88.00 88 VAL A CA 1
ATOM 653 C C . VAL A 1 88 ? 0.864 4.045 -5.025 1.00 88.00 88 VAL A C 1
ATOM 655 O O . VAL A 1 88 ? 1.861 4.724 -5.242 1.00 88.00 88 VAL A O 1
ATOM 658 N N . ILE A 1 89 ? -0.065 3.813 -5.944 1.00 85.19 89 ILE A N 1
ATOM 659 C CA . ILE A 1 89 ? 0.020 4.316 -7.313 1.00 85.19 89 ILE A CA 1
ATOM 660 C C . ILE A 1 89 ? -1.038 5.401 -7.481 1.00 85.19 89 ILE A C 1
ATOM 662 O O . ILE A 1 89 ? -2.233 5.130 -7.348 1.00 85.19 89 ILE A O 1
ATOM 666 N N . ASN A 1 90 ? -0.597 6.627 -7.755 1.00 79.19 90 ASN A N 1
ATOM 667 C CA . ASN A 1 90 ? -1.475 7.742 -8.096 1.00 79.19 90 ASN A CA 1
ATOM 668 C C . ASN A 1 90 ? -1.595 7.891 -9.623 1.00 79.19 90 ASN A C 1
ATOM 670 O O . ASN A 1 90 ? -0.665 7.549 -10.350 1.00 79.19 90 ASN A O 1
ATOM 674 N N . ASN A 1 91 ? -2.732 8.425 -10.084 1.00 66.00 91 ASN A N 1
ATOM 675 C CA . ASN A 1 91 ? -3.117 8.534 -11.497 1.00 66.00 91 ASN A CA 1
ATOM 676 C C . ASN A 1 91 ? -3.109 7.170 -12.220 1.00 66.00 91 ASN A C 1
ATOM 678 O O . ASN A 1 91 ? -2.193 6.837 -12.963 1.00 66.00 91 ASN A O 1
ATOM 682 N N . THR A 1 92 ? -4.139 6.356 -11.963 1.00 60.25 92 THR A N 1
ATOM 683 C CA . THR A 1 92 ? -4.280 4.994 -12.521 1.00 60.25 92 THR A CA 1
ATOM 684 C C . THR A 1 92 ? -5.060 4.941 -13.832 1.00 60.25 92 THR A C 1
ATOM 686 O O . THR A 1 92 ? -5.452 3.852 -14.267 1.00 60.25 92 THR A O 1
ATOM 689 N N . THR A 1 93 ? -5.296 6.092 -14.470 1.00 54.75 93 THR A N 1
ATOM 690 C CA . THR A 1 93 ? -5.722 6.114 -15.872 1.00 54.75 93 THR A CA 1
ATOM 691 C C . THR A 1 93 ? -4.750 5.197 -16.629 1.00 54.75 93 THR A C 1
ATOM 693 O O . THR A 1 93 ? -3.549 5.242 -16.392 1.00 54.75 93 THR A O 1
ATOM 696 N N . GLY A 1 94 ? -5.260 4.196 -17.349 1.00 55.22 94 GLY A N 1
ATOM 697 C CA . GLY A 1 94 ? -4.402 3.245 -18.067 1.00 55.22 94 GLY A CA 1
ATOM 698 C C . GLY A 1 94 ? -3.781 2.073 -17.280 1.00 55.22 94 GLY A C 1
ATOM 699 O O . GLY A 1 94 ? -2.972 1.349 -17.863 1.00 55.22 94 GLY A O 1
ATOM 700 N N . VAL A 1 95 ? -4.144 1.800 -16.015 1.00 67.62 95 VAL A N 1
ATOM 701 C CA . VAL A 1 95 ? -3.732 0.539 -15.348 1.00 67.62 95 VAL A CA 1
ATOM 702 C C . VAL A 1 95 ? -4.399 -0.669 -16.019 1.00 67.62 95 VAL A C 1
ATOM 704 O O . VAL A 1 95 ? -5.620 -0.725 -16.158 1.00 67.62 95 VAL A O 1
ATOM 707 N N . ASP A 1 96 ? -3.595 -1.661 -16.418 1.00 73.00 96 ASP A N 1
ATOM 708 C CA . ASP A 1 96 ? -4.098 -2.872 -17.074 1.00 73.00 96 ASP A CA 1
ATOM 709 C C . ASP A 1 96 ? -4.933 -3.755 -16.131 1.00 73.00 96 ASP A C 1
ATOM 711 O O . ASP A 1 96 ? -4.741 -3.747 -14.916 1.00 73.00 96 ASP A O 1
ATOM 715 N N . SER A 1 97 ? -5.837 -4.566 -16.688 1.00 72.19 97 SER A N 1
ATOM 716 C CA . SER A 1 97 ? -6.782 -5.383 -15.909 1.00 72.19 97 SER A CA 1
ATOM 717 C C . SER A 1 97 ? -6.107 -6.374 -14.950 1.00 72.19 97 SER A C 1
ATOM 719 O O . SER A 1 97 ? -6.635 -6.659 -13.873 1.00 72.19 97 SER A O 1
ATOM 721 N N . ILE A 1 98 ? -4.914 -6.875 -15.289 1.00 76.69 98 ILE A N 1
ATOM 722 C CA . ILE A 1 98 ? -4.178 -7.811 -14.436 1.00 76.69 98 ILE A CA 1
ATOM 723 C C . ILE A 1 98 ? -3.557 -7.066 -13.262 1.00 76.69 98 ILE A C 1
ATOM 725 O O . ILE A 1 98 ? -3.623 -7.569 -12.147 1.00 76.69 98 ILE A O 1
ATOM 729 N N . LEU A 1 99 ? -2.953 -5.898 -13.485 1.00 76.69 99 LEU A N 1
ATOM 730 C CA . LEU A 1 99 ? -2.437 -5.085 -12.383 1.00 76.69 99 LEU A CA 1
ATOM 731 C C . LEU A 1 99 ? -3.590 -4.565 -11.510 1.00 76.69 99 LEU A C 1
ATOM 733 O O . LEU A 1 99 ? -3.530 -4.694 -10.293 1.00 76.69 99 LEU A O 1
ATOM 737 N N . GLY A 1 100 ? -4.681 -4.098 -12.121 1.00 77.56 100 GLY A N 1
ATOM 738 C CA . GLY A 1 100 ? -5.869 -3.609 -11.420 1.00 77.56 100 GLY A CA 1
ATOM 739 C C . GLY A 1 100 ? -6.520 -4.653 -10.509 1.00 77.56 100 GLY A C 1
ATOM 740 O O . GLY A 1 100 ? -6.867 -4.336 -9.377 1.00 77.56 100 GLY A O 1
ATOM 741 N N . SER A 1 101 ? -6.597 -5.920 -10.938 1.00 78.88 101 SER A N 1
ATOM 742 C CA . SER A 1 101 ? -7.096 -7.026 -10.091 1.00 78.88 101 SER A CA 1
ATOM 743 C C . SER A 1 101 ? -6.193 -7.372 -8.898 1.00 78.88 101 SER A C 1
ATOM 745 O O . SER A 1 101 ? -6.550 -8.222 -8.083 1.00 78.88 101 SER A O 1
ATOM 747 N N . ARG A 1 102 ? -5.015 -6.745 -8.795 1.00 81.44 102 ARG A N 1
ATOM 748 C CA . ARG A 1 102 ? -4.046 -6.937 -7.708 1.00 81.44 102 ARG A CA 1
ATOM 749 C C . ARG A 1 102 ? -3.868 -5.681 -6.855 1.00 81.44 102 ARG A C 1
ATOM 751 O O . ARG A 1 102 ? -2.885 -5.558 -6.133 1.00 81.44 102 ARG A O 1
ATOM 758 N N . MET A 1 103 ? -4.812 -4.749 -6.951 1.00 84.00 103 MET A N 1
ATOM 759 C CA . MET A 1 103 ? -4.790 -3.469 -6.260 1.00 84.00 103 MET A CA 1
ATOM 760 C C . MET A 1 103 ? -6.104 -3.234 -5.524 1.00 84.00 103 MET A C 1
ATOM 762 O O . MET A 1 103 ? -7.171 -3.635 -5.981 1.00 84.00 103 MET A O 1
ATOM 766 N N . ILE A 1 104 ? -6.034 -2.488 -4.424 1.00 86.88 104 ILE A N 1
ATOM 767 C CA . ILE A 1 104 ? -7.218 -1.877 -3.821 1.00 86.88 104 ILE A CA 1
ATOM 768 C C . ILE A 1 104 ? -7.403 -0.513 -4.479 1.00 86.88 104 ILE A C 1
ATOM 770 O O . ILE A 1 104 ? -6.613 0.409 -4.262 1.00 86.88 104 ILE A O 1
ATOM 774 N N . ARG A 1 105 ? -8.432 -0.383 -5.318 1.00 83.25 105 ARG A N 1
ATOM 775 C CA . ARG A 1 105 ? -8.706 0.867 -6.028 1.00 83.25 105 ARG A CA 1
ATOM 776 C C . ARG A 1 105 ? -9.401 1.865 -5.105 1.00 83.25 105 ARG A C 1
ATOM 778 O O . ARG A 1 105 ? -10.546 1.666 -4.712 1.00 83.25 105 ARG A O 1
ATOM 785 N N . VAL A 1 106 ? -8.729 2.981 -4.827 1.00 81.75 106 VAL A N 1
ATOM 786 C CA . VAL A 1 106 ? -9.324 4.135 -4.140 1.00 81.75 106 VAL A CA 1
ATOM 787 C C . VAL A 1 106 ? -9.751 5.159 -5.185 1.00 81.75 106 VAL A C 1
ATOM 789 O O . VAL A 1 106 ? -8.917 5.827 -5.793 1.00 81.75 106 VAL A O 1
ATOM 792 N N . GLN A 1 107 ? -11.057 5.271 -5.412 1.00 76.75 107 GLN A N 1
ATOM 793 C CA . GLN A 1 107 ? -11.612 6.298 -6.290 1.00 76.75 107 GLN A CA 1
ATOM 794 C C . GLN A 1 107 ? -11.689 7.627 -5.535 1.00 76.75 107 GLN A C 1
ATOM 796 O O . GLN A 1 107 ? -12.244 7.705 -4.438 1.00 76.75 107 GLN A O 1
ATOM 801 N N . THR A 1 108 ? -11.118 8.677 -6.118 1.00 75.69 108 THR A N 1
ATOM 802 C CA . THR A 1 108 ? -11.149 10.027 -5.556 1.00 75.69 108 THR A CA 1
ATOM 803 C C . THR A 1 108 ? -12.018 10.923 -6.433 1.00 75.69 108 THR A C 1
ATOM 805 O O . THR A 1 108 ? -12.031 10.800 -7.656 1.00 75.69 108 THR A O 1
ATOM 808 N N . ARG A 1 109 ? -12.769 11.832 -5.805 1.00 75.75 109 ARG A N 1
ATOM 809 C CA . ARG A 1 109 ? -13.538 12.879 -6.489 1.00 75.75 109 ARG A CA 1
ATOM 810 C C . ARG A 1 109 ? -13.166 14.238 -5.928 1.00 75.75 109 ARG A C 1
ATOM 812 O O . ARG A 1 109 ? -12.721 14.342 -4.781 1.00 75.75 109 ARG A O 1
ATOM 819 N N . LYS A 1 110 ? -13.376 15.296 -6.714 1.00 79.12 110 LYS A N 1
ATOM 820 C CA . LYS A 1 110 ? -13.254 16.659 -6.194 1.00 79.12 110 LYS A CA 1
ATOM 821 C C . 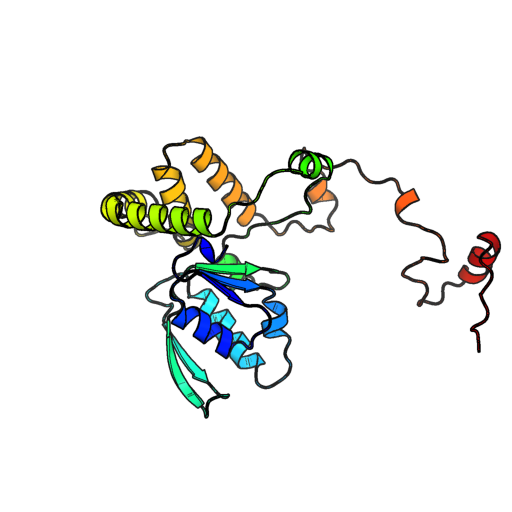LYS A 1 110 ? -14.239 16.821 -5.034 1.00 79.12 110 LYS A C 1
ATOM 823 O O . LYS A 1 110 ? -15.427 16.552 -5.185 1.00 79.12 110 LYS A O 1
ATOM 828 N N . MET A 1 111 ? -13.734 17.244 -3.879 1.00 79.62 111 MET A N 1
ATOM 829 C CA . MET A 1 111 ? -14.570 17.471 -2.703 1.00 79.62 111 MET A CA 1
ATOM 830 C C . MET A 1 111 ? -15.608 18.570 -3.001 1.00 79.62 111 MET A C 1
ATOM 832 O O . MET A 1 111 ? -15.212 19.637 -3.486 1.00 79.62 111 MET A O 1
ATOM 836 N N . PRO A 1 112 ? -16.907 18.351 -2.712 1.00 86.06 112 PRO A N 1
ATOM 837 C CA . PRO A 1 112 ? -17.927 19.386 -2.845 1.00 86.06 112 PRO A CA 1
ATOM 838 C C . PRO A 1 112 ? -17.588 20.623 -2.009 1.00 86.06 112 PRO A C 1
ATOM 840 O O . PRO A 1 112 ? -17.090 20.510 -0.887 1.00 86.06 112 PRO A O 1
ATOM 843 N N . GLU A 1 113 ? -17.890 21.816 -2.524 1.00 82.56 113 GLU A N 1
ATOM 844 C CA . GLU A 1 113 ? -17.474 23.078 -1.895 1.00 82.56 113 GLU A CA 1
ATOM 845 C C . GLU A 1 113 ? -18.045 23.265 -0.481 1.00 82.56 113 GLU A C 1
ATOM 847 O O . GLU A 1 113 ? -17.333 23.721 0.413 1.00 82.56 113 GLU A O 1
ATOM 852 N N . ALA A 1 114 ? -19.284 22.820 -0.250 1.00 81.56 114 ALA A N 1
ATOM 853 C CA . ALA A 1 114 ? -19.922 22.836 1.066 1.00 81.56 114 ALA A CA 1
ATOM 854 C C . ALA A 1 114 ? -19.197 21.958 2.107 1.00 81.56 114 ALA A C 1
ATOM 856 O O . ALA A 1 114 ? -19.175 22.290 3.288 1.00 81.56 114 ALA A O 1
ATOM 857 N N . GLN A 1 115 ? -18.572 20.854 1.685 1.00 81.00 115 GLN A N 1
ATOM 858 C CA . GLN A 1 115 ? -17.750 20.024 2.574 1.00 81.00 115 GLN A CA 1
ATOM 859 C C . GLN A 1 115 ? -16.342 20.604 2.739 1.00 81.00 115 GLN A C 1
ATOM 861 O O . GLN A 1 115 ? -15.752 20.515 3.816 1.00 81.00 115 GLN A O 1
ATOM 866 N N . ALA A 1 116 ? -15.803 21.218 1.682 1.00 81.19 116 ALA A N 1
ATOM 867 C CA . ALA A 1 116 ? -14.497 21.861 1.718 1.00 81.19 116 ALA A CA 1
ATOM 868 C C . ALA A 1 116 ? -14.484 23.072 2.664 1.00 81.19 116 ALA A C 1
ATOM 870 O O . ALA A 1 116 ? -13.506 23.272 3.381 1.00 81.19 116 ALA A O 1
ATOM 871 N N . SER A 1 117 ? -15.563 23.862 2.707 1.00 79.44 117 SER A N 1
ATOM 872 C CA . SER A 1 117 ? -15.690 25.014 3.609 1.00 79.44 117 SER A CA 1
ATOM 873 C C . SER A 1 117 ? -15.664 24.605 5.084 1.00 79.44 117 SER A C 1
ATOM 875 O O . SER A 1 117 ? -14.933 25.221 5.853 1.00 79.44 117 SER A O 1
ATOM 877 N N . GLY A 1 118 ? -16.350 23.520 5.461 1.00 78.38 118 GLY A N 1
ATOM 878 C CA . GLY A 1 118 ? -16.336 22.969 6.825 1.00 78.38 118 GLY A CA 1
ATOM 879 C C . GLY A 1 118 ? -14.991 22.376 7.262 1.00 78.38 118 GLY A C 1
ATOM 880 O O . GLY A 1 118 ? -14.790 22.096 8.439 1.00 78.38 118 GLY A O 1
ATOM 881 N N . ARG A 1 119 ? -14.056 22.195 6.324 1.00 78.00 119 ARG A N 1
ATOM 882 C CA . ARG A 1 119 ? -12.678 21.755 6.586 1.00 78.00 119 ARG A CA 1
ATOM 883 C C . ARG A 1 119 ? -11.666 22.900 6.560 1.00 78.00 119 ARG A C 1
ATOM 885 O O . ARG A 1 119 ? -10.491 22.671 6.852 1.00 78.00 119 ARG A O 1
ATOM 892 N N . ARG A 1 120 ? -12.085 24.126 6.220 1.00 73.62 120 ARG A N 1
ATOM 893 C CA . ARG A 1 120 ? -11.209 25.304 6.284 1.00 73.62 120 ARG A CA 1
ATOM 894 C C . ARG A 1 120 ? -10.883 25.583 7.751 1.00 73.62 120 ARG A C 1
ATOM 896 O O . ARG A 1 120 ? -11.780 25.864 8.535 1.00 73.62 120 ARG A O 1
ATOM 903 N N . GLY A 1 121 ? -9.602 25.499 8.102 1.00 73.06 121 GLY A N 1
ATOM 904 C CA . GLY A 1 121 ? -9.117 25.708 9.470 1.00 73.06 121 GLY A CA 1
ATOM 905 C C . GLY A 1 121 ? -8.704 24.435 10.207 1.00 73.06 121 GLY A C 1
ATOM 906 O O . GLY A 1 121 ? -8.234 24.533 11.334 1.00 73.06 121 GLY A O 1
ATOM 907 N N . LEU A 1 122 ? -8.824 23.253 9.589 1.00 80.75 122 LEU A N 1
ATOM 908 C CA . LEU A 1 122 ? -8.113 22.076 10.087 1.00 80.75 122 LEU A CA 1
ATOM 909 C C . LEU A 1 122 ? -6.612 22.293 9.891 1.00 80.75 122 LEU A C 1
ATOM 911 O O . LEU A 1 122 ? -6.135 22.367 8.756 1.00 80.75 122 LEU A O 1
ATOM 915 N N . GLU A 1 123 ? -5.879 22.406 10.994 1.00 83.25 123 GLU A N 1
ATOM 916 C CA . GLU A 1 123 ? -4.425 22.454 10.946 1.00 83.25 123 GLU A CA 1
ATOM 917 C C . GLU A 1 123 ? -3.880 21.048 10.660 1.00 83.25 123 GLU A C 1
ATOM 919 O O . GLU A 1 123 ? -4.283 20.078 11.312 1.00 83.25 123 GLU A O 1
ATOM 924 N N . PRO A 1 124 ? -3.002 20.893 9.654 1.00 83.19 124 PRO A N 1
ATOM 925 C CA . PRO A 1 124 ? -2.354 19.617 9.418 1.00 83.19 124 PRO A CA 1
ATOM 926 C C . PRO A 1 124 ? -1.416 19.288 10.592 1.00 83.19 124 PRO A C 1
ATOM 928 O O . PRO A 1 124 ? -0.795 20.202 11.138 1.00 83.19 124 PRO A O 1
ATOM 931 N N . PRO A 1 125 ? -1.240 18.000 10.940 1.00 87.00 125 PRO A N 1
ATOM 932 C CA . PRO A 1 125 ? -0.266 17.608 11.949 1.00 87.00 125 PRO A CA 1
ATOM 933 C C . PRO A 1 125 ? 1.140 18.080 11.571 1.00 87.00 125 PRO A C 1
ATOM 935 O O . PRO A 1 125 ? 1.559 17.998 10.409 1.00 87.00 125 PRO A O 1
ATOM 938 N N . THR A 1 126 ? 1.891 18.533 12.565 1.00 90.88 126 THR A N 1
ATOM 939 C CA . THR A 1 126 ? 3.297 18.909 12.426 1.00 90.88 126 THR A CA 1
ATOM 940 C C . THR A 1 126 ? 4.163 17.693 12.094 1.00 90.88 126 THR A C 1
ATOM 942 O O . THR A 1 126 ? 3.830 16.546 12.400 1.00 90.88 126 THR A O 1
ATOM 945 N N . SER A 1 127 ? 5.346 17.924 11.517 1.00 89.19 127 SER A N 1
ATOM 946 C CA . SER A 1 127 ? 6.298 16.840 11.237 1.00 89.19 127 SER A CA 1
ATOM 947 C C . SER A 1 127 ? 6.682 16.051 12.493 1.00 89.19 127 SER A C 1
ATOM 949 O O . SER A 1 127 ? 6.882 14.842 12.414 1.00 89.19 127 SER A O 1
ATOM 951 N N . GLN A 1 128 ? 6.759 16.713 13.652 1.00 91.19 128 GLN A N 1
ATOM 952 C CA . GLN A 1 128 ? 7.085 16.062 14.919 1.00 91.19 128 GLN A CA 1
ATOM 953 C C . GLN A 1 128 ? 5.955 15.144 15.395 1.00 91.19 128 GLN A C 1
ATOM 955 O O . GLN A 1 128 ? 6.224 14.017 15.806 1.00 91.19 128 GLN A O 1
ATOM 960 N N . GLU A 1 129 ? 4.700 15.586 15.294 1.00 92.50 129 GLU A N 1
ATOM 961 C CA . GLU A 1 129 ? 3.534 14.748 15.603 1.00 92.50 129 GLU A CA 1
ATOM 962 C C . GLU A 1 129 ? 3.452 13.542 14.670 1.00 92.50 129 GLU A C 1
ATOM 964 O O . GLU A 1 129 ? 3.177 12.433 15.117 1.00 92.50 129 GLU A O 1
ATOM 969 N N . MET A 1 130 ? 3.765 13.730 13.387 1.00 91.25 130 MET A N 1
ATOM 970 C CA . MET A 1 130 ? 3.771 12.647 12.401 1.00 91.25 130 MET A CA 1
ATOM 971 C C . MET A 1 130 ? 4.849 11.600 12.700 1.00 91.25 130 MET A C 1
ATOM 973 O O . MET A 1 130 ? 4.577 10.405 12.625 1.00 91.25 130 MET A O 1
ATOM 977 N N . VAL A 1 131 ? 6.059 12.036 13.068 1.00 90.25 131 VAL A N 1
ATOM 978 C CA . VAL A 1 131 ? 7.147 11.138 13.491 1.00 90.25 131 VAL A CA 1
ATOM 979 C C . VAL A 1 131 ? 6.762 10.378 14.754 1.00 90.25 131 VAL A C 1
ATOM 981 O O . VAL A 1 131 ? 6.917 9.162 14.806 1.00 90.25 131 VAL A O 1
ATOM 984 N N . ARG A 1 132 ? 6.206 11.078 15.746 1.00 93.12 132 ARG A N 1
ATOM 985 C CA . ARG A 1 132 ? 5.753 10.455 16.988 1.00 93.12 132 ARG A CA 1
ATOM 986 C C . ARG A 1 132 ? 4.670 9.409 16.728 1.00 93.12 132 ARG A C 1
ATOM 988 O O . ARG A 1 132 ? 4.790 8.293 17.216 1.00 93.12 132 ARG A O 1
ATOM 995 N N . LEU A 1 133 ? 3.657 9.742 15.927 1.00 93.44 133 LEU A N 1
ATOM 996 C CA . LEU A 1 133 ? 2.582 8.816 15.575 1.00 93.44 133 LEU A CA 1
ATOM 997 C C . LEU A 1 133 ? 3.118 7.587 14.828 1.00 93.44 133 LEU A C 1
ATOM 999 O O . LEU A 1 133 ? 2.710 6.469 15.123 1.00 93.44 133 LEU A O 1
ATOM 1003 N N . ARG A 1 134 ? 4.057 7.769 13.891 1.00 91.00 134 ARG A N 1
ATOM 1004 C CA . ARG A 1 134 ? 4.737 6.648 13.223 1.00 91.00 134 ARG A CA 1
ATOM 1005 C C . ARG A 1 134 ? 5.408 5.725 14.238 1.00 91.00 134 ARG A C 1
ATOM 1007 O O . ARG A 1 134 ? 5.246 4.512 14.141 1.00 91.00 134 ARG A O 1
ATOM 1014 N N . ASP A 1 135 ? 6.169 6.285 15.173 1.00 91.69 135 ASP A N 1
ATOM 1015 C CA . ASP A 1 135 ? 6.918 5.504 16.159 1.00 91.69 135 ASP A CA 1
ATOM 1016 C C . ASP A 1 135 ? 5.966 4.771 17.120 1.00 91.69 135 ASP A C 1
ATOM 1018 O O . ASP A 1 135 ? 6.166 3.591 17.399 1.00 91.69 135 ASP A O 1
ATOM 1022 N N . GLU A 1 136 ? 4.876 5.419 17.541 1.00 93.88 136 GLU A N 1
ATOM 1023 C CA . GLU A 1 136 ? 3.814 4.801 18.345 1.00 93.88 136 GLU A CA 1
ATOM 1024 C C . GLU A 1 136 ? 3.146 3.630 17.602 1.00 93.88 136 GLU A C 1
ATOM 1026 O O . GLU A 1 136 ? 3.016 2.542 18.165 1.00 93.88 136 GLU A O 1
ATOM 1031 N N . LEU A 1 137 ? 2.791 3.803 16.321 1.00 90.38 137 LEU A N 1
ATOM 1032 C CA . LEU A 1 137 ? 2.233 2.730 15.485 1.00 90.38 137 LEU A CA 1
ATOM 1033 C C . LEU A 1 137 ? 3.226 1.578 15.284 1.00 90.38 137 LEU A C 1
ATOM 1035 O O . LEU A 1 137 ? 2.835 0.408 15.283 1.00 90.38 137 LEU A O 1
ATOM 1039 N N . HIS A 1 138 ? 4.511 1.897 15.118 1.00 88.81 138 HIS A N 1
ATOM 1040 C CA . HIS A 1 138 ? 5.568 0.907 14.956 1.00 88.81 138 HIS A CA 1
ATOM 1041 C C . HIS A 1 138 ? 5.726 0.060 16.221 1.00 88.81 138 HIS A C 1
ATOM 1043 O O . HIS A 1 138 ? 5.620 -1.163 16.144 1.00 88.81 138 HIS A O 1
ATOM 1049 N N . CYS A 1 139 ? 5.898 0.696 17.383 1.00 93.00 139 CYS A N 1
ATOM 1050 C CA . CYS A 1 139 ? 5.990 0.009 18.671 1.00 93.00 139 CYS A CA 1
ATOM 1051 C C . CYS A 1 139 ? 4.748 -0.844 18.934 1.00 93.00 139 CYS A C 1
ATOM 1053 O O . CYS A 1 139 ? 4.873 -2.036 19.205 1.00 93.00 139 CYS A O 1
ATOM 1055 N N . TRP A 1 140 ? 3.552 -0.277 18.740 1.00 93.94 140 TRP A N 1
ATOM 1056 C CA . TRP A 1 140 ? 2.303 -1.014 18.915 1.00 93.94 140 TRP A CA 1
ATOM 1057 C C . TRP A 1 140 ? 2.245 -2.266 18.033 1.00 93.94 140 TRP A C 1
ATOM 1059 O O . TRP A 1 140 ? 1.845 -3.330 18.501 1.00 93.94 140 TRP A O 1
ATOM 1069 N N . THR A 1 141 ? 2.689 -2.173 16.777 1.00 90.75 141 THR A N 1
ATOM 1070 C CA . THR A 1 141 ? 2.714 -3.326 15.865 1.00 90.75 141 THR A CA 1
ATOM 1071 C C . THR A 1 141 ? 3.610 -4.442 16.406 1.00 90.75 141 THR A C 1
ATOM 1073 O O . THR A 1 141 ? 3.196 -5.599 16.406 1.00 90.75 141 THR A O 1
ATOM 1076 N N . PHE A 1 142 ? 4.811 -4.110 16.898 1.00 91.31 142 PHE A N 1
ATOM 1077 C CA . PHE A 1 142 ? 5.753 -5.092 17.449 1.00 91.31 142 PHE A CA 1
ATOM 1078 C C . PHE A 1 142 ? 5.271 -5.720 18.757 1.00 91.31 142 PHE A C 1
ATOM 1080 O O . PHE A 1 142 ? 5.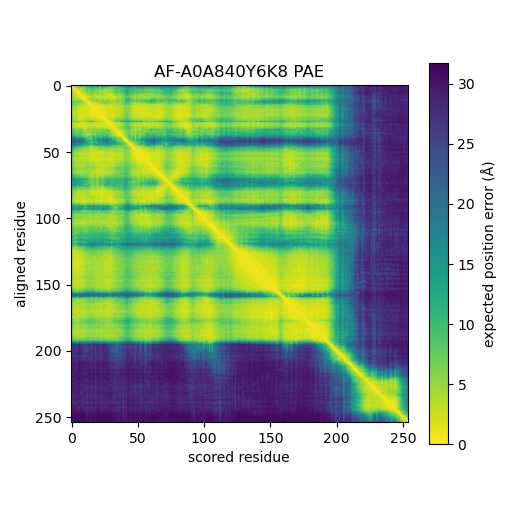408 -6.931 18.939 1.00 91.31 142 PHE A O 1
ATOM 1087 N N . ASP A 1 143 ? 4.639 -4.931 19.619 1.00 95.44 143 ASP A N 1
ATOM 1088 C CA . ASP A 1 143 ? 4.078 -5.420 20.878 1.00 95.44 143 ASP A CA 1
ATOM 1089 C C . ASP A 1 143 ? 2.873 -6.351 20.654 1.00 95.44 143 ASP A C 1
ATOM 1091 O O . ASP A 1 143 ? 2.559 -7.188 21.500 1.00 95.44 143 ASP A O 1
ATOM 1095 N N . ASN A 1 144 ? 2.212 -6.251 19.493 1.00 95.31 144 ASN A N 1
ATOM 1096 C CA . ASN A 1 144 ? 0.982 -6.978 19.174 1.00 95.31 144 ASN A CA 1
ATOM 1097 C C . ASN A 1 144 ? 1.130 -7.990 18.022 1.00 95.31 144 ASN A C 1
ATOM 1099 O O . ASN A 1 144 ? 0.121 -8.468 17.502 1.00 95.31 144 ASN A O 1
ATOM 1103 N N . VAL A 1 145 ? 2.352 -8.384 17.633 1.00 94.62 145 VAL A N 1
ATOM 1104 C CA . VAL A 1 145 ? 2.581 -9.325 16.509 1.00 94.62 145 VAL A CA 1
ATOM 1105 C C . VAL A 1 145 ? 1.799 -10.629 16.669 1.00 94.62 145 VAL A C 1
ATOM 1107 O O . VAL A 1 145 ? 1.238 -11.128 15.696 1.00 94.62 145 VAL A O 1
ATOM 1110 N N . GLY A 1 146 ? 1.724 -11.172 17.889 1.00 95.31 146 GLY A N 1
ATOM 1111 C CA . GLY A 1 146 ? 0.968 -12.398 18.163 1.00 95.31 146 GLY A CA 1
ATOM 1112 C C . GLY A 1 146 ? -0.529 -12.244 17.880 1.00 95.31 146 GLY A C 1
ATOM 1113 O O . GLY A 1 146 ? -1.117 -13.095 17.216 1.00 95.31 146 GLY A O 1
ATOM 1114 N N . LEU A 1 147 ? -1.122 -11.126 18.314 1.00 95.56 147 LEU A N 1
ATOM 1115 C CA . LEU A 1 147 ? -2.521 -10.794 18.038 1.00 95.56 147 LEU A CA 1
ATOM 1116 C C . LEU A 1 147 ? -2.755 -10.601 16.536 1.00 95.56 147 LEU A C 1
ATOM 1118 O O . LEU A 1 147 ? -3.706 -11.148 15.988 1.00 95.56 147 LEU A O 1
ATOM 1122 N N . ILE A 1 148 ? -1.873 -9.860 15.861 1.00 94.94 148 ILE A N 1
ATOM 1123 C CA . ILE A 1 148 ? -1.962 -9.625 14.415 1.00 94.94 148 ILE A CA 1
ATOM 1124 C C . ILE A 1 148 ? -1.924 -10.955 13.658 1.00 94.94 148 ILE A C 1
ATOM 1126 O O . ILE A 1 148 ? -2.773 -11.189 12.802 1.00 94.94 148 ILE A O 1
ATOM 1130 N N . ALA A 1 149 ? -0.985 -11.843 13.996 1.00 93.00 149 ALA A N 1
ATOM 1131 C CA . ALA A 1 149 ? -0.859 -13.154 13.365 1.00 93.00 149 ALA A CA 1
ATOM 1132 C C . ALA A 1 149 ? -2.093 -14.036 13.607 1.00 93.00 149 ALA A C 1
ATOM 1134 O O . ALA A 1 149 ? -2.580 -14.676 12.675 1.00 93.00 149 ALA A O 1
ATOM 1135 N N . GLN A 1 150 ? -2.625 -14.035 14.833 1.00 94.56 150 GLN A N 1
ATOM 1136 C CA . GLN A 1 150 ? -3.850 -14.756 15.167 1.00 94.56 150 GLN A CA 1
ATOM 1137 C C . GLN A 1 150 ? -5.034 -14.251 14.331 1.00 94.56 150 GLN A C 1
ATOM 1139 O O . 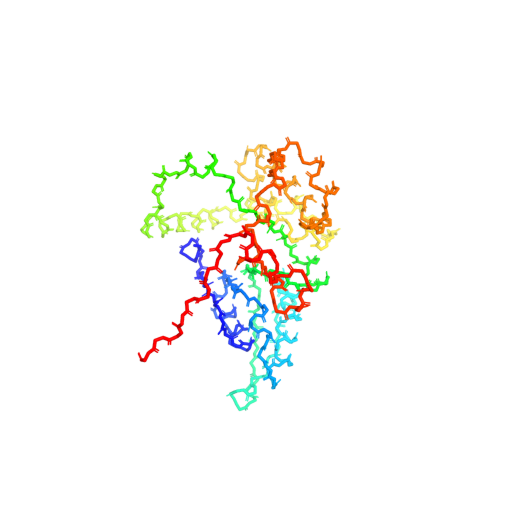GLN A 1 150 ? -5.693 -15.038 13.657 1.00 94.56 150 GLN A O 1
ATOM 1144 N N . VAL A 1 151 ? -5.285 -12.940 14.337 1.00 94.44 151 VAL A N 1
ATOM 1145 C CA . VAL A 1 151 ? -6.418 -12.349 13.612 1.00 94.44 151 VAL A CA 1
ATOM 1146 C C . VAL A 1 151 ? -6.254 -12.526 12.103 1.00 94.44 151 VAL A C 1
ATOM 1148 O O . VAL A 1 151 ? -7.235 -12.786 11.413 1.00 94.44 151 VAL A O 1
ATOM 1151 N N . TYR A 1 152 ? -5.030 -12.446 11.577 1.00 92.00 152 TYR A N 1
ATOM 1152 C CA . TYR A 1 152 ? -4.761 -12.721 10.165 1.00 92.00 152 TYR A CA 1
ATOM 1153 C C . TYR A 1 152 ? -5.159 -14.149 9.778 1.00 92.00 152 TYR A C 1
ATOM 1155 O O . TYR A 1 152 ? -5.830 -14.329 8.766 1.00 92.00 152 TYR A O 1
ATOM 1163 N N . ALA A 1 153 ? -4.816 -15.150 10.594 1.00 90.25 153 ALA A N 1
ATOM 1164 C CA . ALA A 1 153 ? -5.195 -16.542 10.343 1.00 90.25 153 ALA A CA 1
ATOM 1165 C C . ALA A 1 153 ? -6.720 -16.766 10.369 1.00 90.25 153 ALA A C 1
ATOM 1167 O O . ALA A 1 153 ? -7.224 -17.644 9.672 1.00 90.25 153 ALA A O 1
ATOM 1168 N N . GLU A 1 154 ? -7.457 -15.966 11.147 1.00 90.38 154 GLU A N 1
ATOM 1169 C CA . GLU A 1 154 ? -8.926 -15.981 11.179 1.00 90.38 154 GLU A CA 1
ATOM 1170 C C . GLU A 1 154 ? -9.549 -15.282 9.957 1.00 90.38 154 GLU A C 1
ATOM 1172 O O . GLU A 1 154 ? -10.577 -15.725 9.449 1.00 90.38 154 GLU A O 1
ATOM 1177 N N . VAL A 1 155 ? -8.948 -14.179 9.497 1.00 87.94 155 VAL A N 1
ATOM 1178 C CA . VAL A 1 155 ? -9.440 -13.356 8.378 1.00 87.94 155 VAL A CA 1
ATOM 1179 C C . VAL A 1 155 ? -9.121 -13.976 7.016 1.00 87.94 155 VAL A C 1
ATOM 1181 O O . VAL A 1 155 ? -9.919 -13.852 6.090 1.00 87.94 155 VAL A O 1
ATOM 1184 N N . CYS A 1 156 ? -7.957 -14.607 6.880 1.00 84.75 156 CYS A N 1
ATOM 1185 C CA . CYS A 1 156 ? -7.422 -15.117 5.622 1.00 84.75 156 CYS A CA 1
ATOM 1186 C C . CYS A 1 156 ? -6.964 -16.574 5.808 1.00 84.75 156 CYS A C 1
ATOM 1188 O O . CYS A 1 156 ? -5.767 -16.831 5.980 1.00 84.75 156 CYS A O 1
ATOM 1190 N N . PRO A 1 157 ? -7.895 -17.546 5.830 1.00 77.00 157 PRO A N 1
ATOM 1191 C CA . PRO A 1 157 ? -7.533 -18.957 5.891 1.00 77.00 157 PRO A CA 1
ATOM 1192 C C . PRO A 1 157 ? -6.787 -19.383 4.615 1.00 77.00 157 PRO A C 1
ATOM 1194 O O . PRO A 1 157 ? -6.912 -18.757 3.568 1.00 77.00 157 PRO A O 1
ATOM 1197 N N . SER A 1 158 ? -6.034 -20.483 4.685 1.00 65.81 158 SER A N 1
ATOM 1198 C CA . SER A 1 158 ? -5.024 -20.931 3.703 1.00 65.81 158 SER A CA 1
ATOM 1199 C C . SER A 1 158 ? -5.485 -21.145 2.246 1.00 65.81 158 SER A C 1
ATOM 1201 O O . SER A 1 158 ? -4.664 -21.504 1.407 1.00 65.81 158 SER A O 1
ATOM 1203 N N . ALA A 1 159 ? -6.775 -20.990 1.944 1.00 61.50 159 ALA A N 1
ATOM 1204 C CA . ALA A 1 159 ? -7.384 -21.182 0.627 1.00 61.50 159 ALA A CA 1
ATOM 1205 C C . ALA A 1 159 ? -8.195 -19.942 0.204 1.00 61.50 159 ALA A C 1
ATOM 1207 O O . ALA A 1 159 ? -9.318 -20.065 -0.278 1.00 61.50 159 ALA A O 1
ATOM 1208 N N . SER A 1 160 ? -7.647 -18.754 0.451 1.00 68.88 160 SER A N 1
ATOM 1209 C CA . SER A 1 160 ? -8.263 -17.478 0.095 1.00 68.88 160 SER A CA 1
ATOM 1210 C C . SER A 1 160 ? -8.015 -17.111 -1.367 1.00 68.88 160 SER A C 1
ATOM 1212 O O . SER A 1 160 ? -6.946 -17.377 -1.921 1.00 68.88 160 SER A O 1
ATOM 1214 N N . GLU A 1 161 ? -8.984 -16.444 -1.986 1.00 81.12 161 GLU A N 1
ATOM 1215 C CA . GLU A 1 161 ? -8.793 -15.833 -3.303 1.00 81.12 161 GLU A CA 1
ATOM 1216 C C . GLU A 1 161 ? -7.765 -14.692 -3.224 1.00 81.12 161 GLU A C 1
ATOM 1218 O O . GLU A 1 161 ? -7.622 -14.021 -2.202 1.00 81.12 161 GLU A O 1
ATOM 1223 N N . ARG A 1 162 ? -7.071 -14.390 -4.330 1.00 82.38 162 ARG A N 1
ATOM 1224 C CA . ARG A 1 162 ? -6.026 -13.341 -4.347 1.00 82.38 162 ARG A CA 1
ATOM 1225 C C . ARG A 1 162 ? -6.531 -11.983 -3.843 1.00 82.38 162 ARG A C 1
ATOM 1227 O O . ARG A 1 162 ? -5.808 -11.266 -3.158 1.00 82.38 162 ARG A O 1
ATOM 1234 N N . ALA A 1 163 ? -7.756 -11.608 -4.206 1.00 82.19 163 ALA A N 1
ATOM 1235 C CA . ALA A 1 163 ? -8.351 -10.349 -3.762 1.00 82.19 163 ALA A CA 1
ATOM 1236 C C . ALA A 1 163 ? -8.539 -10.310 -2.234 1.00 82.19 163 ALA A C 1
ATOM 1238 O O . ALA A 1 163 ? -8.395 -9.256 -1.615 1.00 82.19 163 ALA A O 1
ATOM 1239 N N . GLU A 1 164 ? -8.815 -11.460 -1.619 1.00 84.81 164 GLU A N 1
ATOM 1240 C CA . GLU A 1 164 ? -8.933 -11.591 -0.170 1.00 84.81 164 GLU A CA 1
ATOM 1241 C C . GLU A 1 164 ? -7.570 -11.484 0.508 1.00 84.81 164 GLU A C 1
ATOM 1243 O O . GLU A 1 164 ? -7.468 -10.763 1.498 1.00 84.81 164 GLU A O 1
ATOM 1248 N N . GLU A 1 165 ? -6.523 -12.097 -0.059 1.00 85.19 165 GLU A N 1
ATOM 1249 C CA . GLU A 1 165 ? -5.140 -11.954 0.428 1.00 85.19 165 GLU A CA 1
ATOM 1250 C C . GLU A 1 165 ? -4.702 -10.483 0.445 1.00 85.19 165 GLU A C 1
ATOM 1252 O O . GLU A 1 165 ? -4.131 -10.000 1.422 1.00 85.19 165 GLU A O 1
ATOM 1257 N N . ILE A 1 166 ? -5.010 -9.747 -0.626 1.00 87.00 166 ILE A N 1
ATOM 1258 C CA . ILE A 1 166 ? -4.660 -8.328 -0.765 1.00 87.00 166 ILE A CA 1
ATOM 1259 C C . ILE A 1 166 ? -5.419 -7.464 0.252 1.00 87.00 166 ILE A C 1
ATOM 1261 O O . ILE A 1 166 ? -4.858 -6.520 0.807 1.00 87.00 166 ILE A O 1
ATOM 1265 N N . ALA A 1 167 ? -6.690 -7.777 0.515 1.00 90.12 167 ALA A N 1
ATOM 1266 C CA . ALA A 1 167 ? -7.517 -7.043 1.471 1.00 90.12 167 ALA A CA 1
ATOM 1267 C C . ALA A 1 167 ? -7.277 -7.451 2.937 1.00 90.12 167 ALA A C 1
ATOM 1269 O O . ALA A 1 167 ? -7.621 -6.690 3.849 1.00 90.12 167 ALA A O 1
ATOM 1270 N N . ALA A 1 168 ? -6.689 -8.626 3.187 1.00 90.69 168 ALA A N 1
ATOM 1271 C CA . ALA A 1 168 ? -6.535 -9.204 4.520 1.00 90.69 168 ALA A CA 1
ATOM 1272 C C . ALA A 1 168 ? -5.850 -8.266 5.530 1.00 90.69 168 ALA A C 1
ATOM 1274 O O . ALA A 1 168 ? -6.399 -8.108 6.623 1.00 90.69 168 ALA A 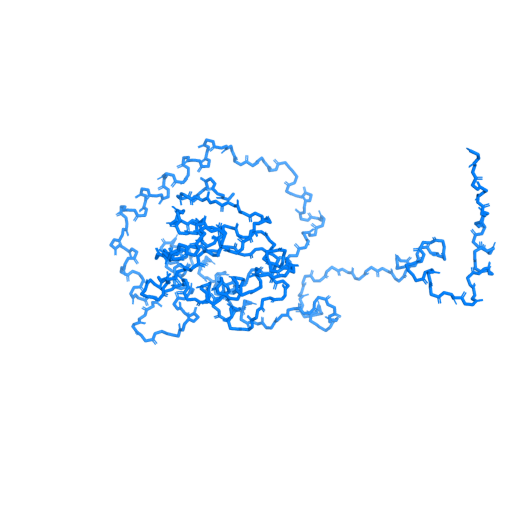O 1
ATOM 1275 N N . PRO A 1 169 ? -4.740 -7.563 5.209 1.00 90.50 169 PRO A N 1
ATOM 1276 C CA . PRO A 1 169 ? -4.119 -6.637 6.156 1.00 90.50 169 PRO A CA 1
ATOM 1277 C C . PRO A 1 169 ? -5.072 -5.538 6.651 1.00 90.50 169 PRO A C 1
ATOM 1279 O O . PRO A 1 169 ? -5.078 -5.216 7.838 1.00 90.50 169 PRO A O 1
ATOM 1282 N N . LEU A 1 170 ? -5.925 -4.992 5.774 1.00 92.31 170 LEU A N 1
ATOM 1283 C CA . LEU A 1 170 ? -6.897 -3.964 6.161 1.00 92.31 170 LEU A CA 1
ATOM 1284 C C . LEU A 1 170 ? -7.997 -4.535 7.056 1.00 92.31 170 LEU A C 1
ATOM 1286 O O . LEU A 1 170 ? -8.383 -3.898 8.036 1.00 92.31 170 LEU A O 1
ATOM 1290 N N . ARG A 1 171 ? -8.473 -5.746 6.755 1.00 94.19 171 ARG A N 1
ATOM 1291 C CA . ARG A 1 171 ? -9.484 -6.443 7.562 1.00 94.19 171 ARG A CA 1
ATOM 1292 C C . ARG A 1 171 ? -8.970 -6.778 8.956 1.00 94.19 171 ARG A C 1
ATOM 1294 O O . ARG A 1 171 ? -9.695 -6.604 9.933 1.00 94.19 171 ARG A O 1
ATOM 1301 N N . VAL A 1 172 ? -7.706 -7.185 9.063 1.00 94.50 172 VAL A N 1
ATOM 1302 C CA . VAL A 1 172 ? -7.034 -7.402 10.350 1.00 94.50 172 VAL A CA 1
ATOM 1303 C C . VAL A 1 172 ? -7.006 -6.112 11.166 1.00 94.50 172 VAL A C 1
ATOM 1305 O O . VAL A 1 172 ? -7.424 -6.118 12.322 1.00 94.50 172 VAL A O 1
ATOM 1308 N N . LEU A 1 173 ? -6.596 -4.990 10.564 1.00 93.00 173 LEU A N 1
ATOM 1309 C CA . LEU A 1 173 ? -6.583 -3.692 11.248 1.00 93.00 173 LEU A CA 1
ATOM 1310 C C . LEU A 1 173 ? -7.988 -3.245 11.676 1.00 93.00 173 LEU A C 1
ATOM 1312 O O . LEU A 1 173 ? -8.172 -2.812 12.814 1.00 93.00 173 LEU A O 1
ATOM 1316 N N . ALA A 1 174 ? -8.990 -3.389 10.805 1.00 94.69 174 ALA A N 1
ATOM 1317 C CA . ALA A 1 174 ? -10.375 -3.052 11.127 1.00 94.69 174 ALA A CA 1
ATOM 1318 C C . ALA A 1 174 ? -10.907 -3.893 12.297 1.00 94.69 174 ALA A C 1
ATOM 1320 O O . ALA A 1 174 ? -11.526 -3.347 13.211 1.00 94.69 174 ALA A O 1
ATOM 1321 N N . ARG A 1 175 ? -10.598 -5.194 12.326 1.00 93.62 175 ARG A N 1
ATOM 1322 C CA . ARG A 1 175 ? -10.992 -6.096 13.413 1.00 93.62 175 ARG A CA 1
ATOM 1323 C C . ARG A 1 175 ? -10.289 -5.768 14.727 1.00 93.62 175 ARG A C 1
ATOM 1325 O O . ARG A 1 175 ? -10.953 -5.677 15.756 1.00 93.62 175 ARG A O 1
ATOM 1332 N N . ILE A 1 176 ? -8.976 -5.533 14.701 1.00 95.19 176 ILE A N 1
ATOM 1333 C CA . ILE A 1 176 ? -8.209 -5.192 15.911 1.00 95.19 176 ILE A CA 1
ATOM 1334 C C . ILE A 1 176 ? -8.615 -3.823 16.470 1.00 95.19 176 ILE A C 1
ATOM 1336 O O . ILE A 1 176 ? -8.567 -3.620 17.680 1.00 95.19 176 ILE A O 1
ATOM 1340 N N . SER A 1 177 ? -9.093 -2.902 15.626 1.00 93.75 177 SER A N 1
ATOM 1341 C CA . SER A 1 177 ? -9.593 -1.603 16.093 1.00 93.75 177 SER A CA 1
ATOM 1342 C C . SER A 1 177 ? -10.781 -1.705 17.062 1.00 93.75 177 SER A C 1
ATOM 1344 O O . SER A 1 177 ? -11.102 -0.726 17.732 1.00 93.75 177 SER A O 1
ATOM 1346 N N . GLY A 1 178 ? -11.457 -2.861 17.121 1.00 91.06 178 GLY A N 1
ATOM 1347 C CA . GLY A 1 178 ? -12.569 -3.120 18.037 1.00 91.06 178 GLY A CA 1
ATOM 1348 C C . GLY A 1 178 ? -13.847 -2.335 17.729 1.00 91.06 178 GLY A C 1
ATOM 1349 O O . GLY A 1 178 ? -14.827 -2.476 18.456 1.00 91.06 178 GLY A O 1
ATOM 1350 N N . ASN A 1 179 ? -13.863 -1.528 16.663 1.00 94.00 179 ASN A N 1
ATOM 1351 C CA . ASN A 1 179 ? -15.029 -0.765 16.237 1.00 94.00 179 ASN A CA 1
ATOM 1352 C C . ASN A 1 179 ? -15.742 -1.479 15.069 1.00 94.00 179 ASN A C 1
ATOM 1354 O O . ASN A 1 179 ? -15.192 -1.530 13.962 1.00 94.00 179 ASN A O 1
ATOM 1358 N N . PRO A 1 180 ? -16.977 -1.981 15.267 1.00 91.94 180 PRO A N 1
ATOM 1359 C CA . PRO A 1 180 ? -17.759 -2.608 14.201 1.00 91.94 180 PRO A CA 1
ATOM 1360 C C . PRO A 1 180 ? -17.979 -1.698 12.985 1.00 91.94 180 PRO A C 1
ATOM 1362 O O . PRO A 1 180 ? -18.021 -2.186 11.857 1.00 91.94 180 PRO A O 1
ATOM 1365 N N . GLU A 1 181 ? -18.054 -0.377 13.190 1.00 95.12 181 GLU A N 1
ATOM 1366 C CA . GLU A 1 181 ? -18.221 0.598 12.108 1.00 95.12 181 GLU A CA 1
ATOM 1367 C C . GLU A 1 181 ? -17.029 0.583 11.141 1.00 95.12 181 GLU A C 1
ATOM 1369 O O . GLU A 1 181 ? -17.213 0.687 9.930 1.00 95.12 181 GLU A O 1
ATOM 1374 N N . HIS A 1 182 ? -15.802 0.405 11.644 1.00 93.38 182 HIS A N 1
ATOM 1375 C CA . HIS A 1 182 ? -14.615 0.343 10.788 1.00 93.38 182 HIS A CA 1
ATOM 1376 C C . HIS A 1 182 ? -14.655 -0.872 9.861 1.00 93.38 182 HIS A C 1
ATOM 1378 O O . HIS A 1 182 ? -14.289 -0.761 8.694 1.00 93.38 182 HIS A O 1
ATOM 1384 N N . SER A 1 183 ? -15.127 -2.013 10.370 1.00 93.44 183 SER A N 1
ATOM 1385 C CA . SER A 1 183 ? -15.263 -3.236 9.575 1.00 93.44 183 SER A CA 1
ATOM 1386 C C . SER A 1 183 ? -16.334 -3.071 8.497 1.00 93.44 183 SER A C 1
ATOM 1388 O O . SER A 1 183 ? -16.069 -3.355 7.333 1.00 93.44 183 SER A O 1
ATOM 1390 N N . ALA A 1 184 ? -17.502 -2.527 8.854 1.00 93.44 184 ALA A N 1
ATOM 1391 C CA . ALA A 1 184 ? -18.575 -2.264 7.895 1.00 93.44 184 ALA A CA 1
ATOM 1392 C C . ALA A 1 184 ? -18.126 -1.303 6.779 1.00 93.44 184 ALA A C 1
ATOM 1394 O O . ALA A 1 184 ? -18.236 -1.614 5.596 1.00 93.44 184 ALA A O 1
ATOM 1395 N N . ARG A 1 185 ? -17.515 -0.170 7.150 1.00 92.19 185 ARG A N 1
ATOM 1396 C CA . ARG A 1 185 ? -17.033 0.831 6.186 1.00 92.19 185 ARG A CA 1
ATOM 1397 C C . ARG A 1 185 ? -15.923 0.307 5.281 1.00 92.19 185 ARG A C 1
ATOM 1399 O O . ARG A 1 185 ? -15.821 0.755 4.137 1.00 92.19 185 ARG A O 1
ATOM 1406 N N . LEU A 1 186 ? -15.078 -0.591 5.791 1.00 92.62 186 LEU A N 1
ATOM 1407 C CA . LEU A 1 186 ? -14.047 -1.241 4.993 1.00 92.62 186 LEU A CA 1
ATOM 1408 C C . LEU A 1 186 ? -14.671 -2.155 3.937 1.00 92.62 186 LEU A C 1
ATOM 1410 O O . LEU A 1 186 ? -14.315 -2.023 2.770 1.00 92.62 186 LEU A O 1
ATOM 1414 N N . GLU A 1 187 ? -15.602 -3.035 4.309 1.00 92.19 187 GLU A N 1
ATOM 1415 C CA . GLU A 1 187 ? -16.244 -3.933 3.338 1.00 92.19 187 GLU A CA 1
ATOM 1416 C C . GLU A 1 187 ? -17.033 -3.150 2.280 1.00 92.19 187 GLU A C 1
ATOM 1418 O O . GLU A 1 187 ? -16.903 -3.440 1.091 1.00 92.19 187 GLU A O 1
ATOM 1423 N N . ASP A 1 188 ? -17.730 -2.077 2.668 1.00 89.69 188 ASP A N 1
ATOM 1424 C CA . ASP A 1 188 ? -18.388 -1.173 1.717 1.00 89.69 188 ASP A CA 1
ATOM 1425 C C . ASP A 1 188 ? -17.386 -0.549 0.728 1.00 89.69 188 ASP A C 1
ATOM 1427 O O . ASP A 1 188 ? -17.670 -0.391 -0.463 1.00 89.69 188 ASP A O 1
ATOM 1431 N N . ALA A 1 189 ? -16.196 -0.167 1.203 1.00 88.31 189 ALA A N 1
ATOM 1432 C CA . ALA A 1 189 ? -15.148 0.398 0.357 1.00 88.31 189 ALA A CA 1
ATOM 1433 C C . ALA A 1 189 ? -14.515 -0.647 -0.571 1.00 88.31 189 ALA A C 1
ATOM 1435 O O . ALA A 1 189 ? -14.268 -0.347 -1.741 1.00 88.31 189 ALA A O 1
ATOM 1436 N N . LEU A 1 190 ? -14.284 -1.865 -0.079 1.00 87.94 190 LEU A N 1
ATOM 1437 C CA . LEU A 1 190 ? -13.760 -2.970 -0.878 1.00 87.94 190 LEU A CA 1
ATOM 1438 C C . LEU A 1 190 ? -14.759 -3.382 -1.964 1.00 87.94 190 LEU A C 1
ATOM 1440 O O . LEU A 1 190 ? -14.356 -3.536 -3.115 1.00 87.94 190 LEU A O 1
ATOM 1444 N N . ALA A 1 191 ? -16.055 -3.452 -1.650 1.00 86.00 191 ALA A N 1
ATOM 1445 C CA . ALA A 1 191 ? -17.105 -3.727 -2.630 1.00 86.00 191 ALA A CA 1
ATOM 1446 C C . ALA A 1 191 ? -17.103 -2.697 -3.774 1.00 86.00 191 ALA A C 1
ATOM 1448 O O . ALA A 1 191 ? -17.119 -3.068 -4.950 1.00 86.00 191 ALA A O 1
ATOM 1449 N N . ARG A 1 192 ? -16.967 -1.402 -3.448 1.00 80.94 192 ARG A N 1
ATOM 1450 C CA . ARG A 1 192 ? -16.823 -0.330 -4.454 1.00 80.94 192 ARG A CA 1
ATOM 1451 C C . ARG A 1 192 ? -15.541 -0.426 -5.281 1.00 80.94 192 ARG A C 1
ATOM 1453 O O . ARG A 1 192 ? -15.518 0.064 -6.403 1.00 80.94 192 ARG A O 1
ATOM 1460 N N . SER A 1 193 ? -14.477 -1.031 -4.750 1.00 76.56 193 SER A N 1
ATOM 1461 C CA . SER A 1 193 ? -13.220 -1.214 -5.491 1.00 76.56 193 SER A CA 1
ATOM 1462 C C . SER A 1 193 ? -13.290 -2.322 -6.551 1.00 76.56 193 SER A C 1
ATOM 1464 O O . SER A 1 193 ? -12.530 -2.273 -7.518 1.00 76.56 193 SER A O 1
ATOM 1466 N N . VAL A 1 194 ? -14.200 -3.291 -6.375 1.00 70.88 194 VAL A N 1
ATOM 1467 C CA . VAL A 1 194 ? -14.452 -4.406 -7.309 1.00 70.88 194 VAL A CA 1
ATOM 1468 C C . VAL A 1 194 ? -15.477 -4.013 -8.377 1.00 70.88 194 VAL A 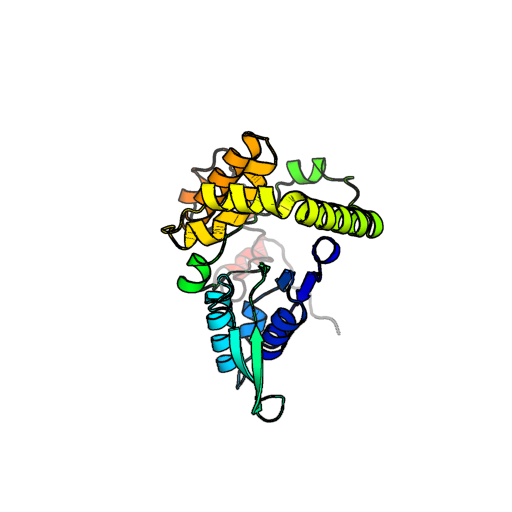C 1
ATOM 1470 O O . VAL A 1 194 ? -15.394 -4.479 -9.513 1.00 70.88 194 VAL A O 1
ATOM 1473 N N . GLY A 1 195 ? -16.427 -3.142 -8.020 1.00 56.38 195 GLY A N 1
ATOM 1474 C CA . GLY A 1 195 ? -17.388 -2.553 -8.947 1.00 56.38 195 GLY A CA 1
ATOM 1475 C C . GLY A 1 195 ? -16.694 -1.766 -10.058 1.00 56.38 195 GLY A C 1
ATOM 1476 O O . GLY A 1 195 ? -15.721 -1.052 -9.816 1.00 56.38 195 GLY A O 1
ATOM 1477 N N . ASN A 1 196 ? -17.193 -1.947 -11.281 1.00 49.22 196 ASN A N 1
ATOM 1478 C CA . ASN A 1 196 ? -16.716 -1.333 -12.515 1.00 49.22 196 ASN A CA 1
ATOM 1479 C C . ASN A 1 196 ? -16.297 0.134 -12.3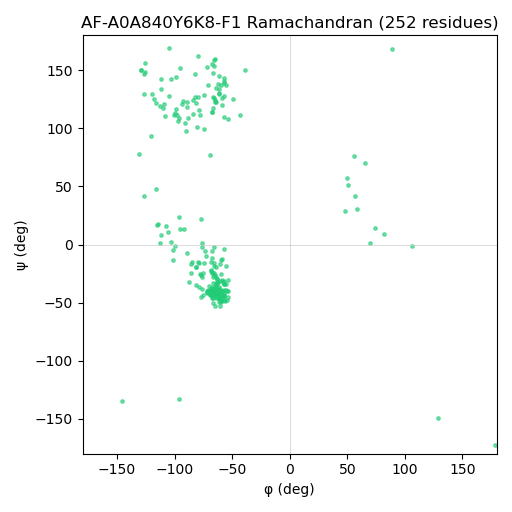56 1.00 49.22 196 ASN A C 1
ATOM 1481 O O . ASN A 1 196 ? -16.822 0.881 -11.533 1.00 49.22 196 ASN A O 1
ATOM 1485 N N . ALA A 1 197 ? -15.336 0.533 -13.195 1.00 47.38 197 ALA A N 1
ATOM 1486 C CA . ALA A 1 197 ? -14.955 1.920 -13.392 1.00 47.38 197 ALA A CA 1
ATOM 1487 C C . ALA A 1 197 ? -16.216 2.785 -13.477 1.00 47.38 197 ALA A C 1
ATOM 1489 O O . ALA A 1 197 ? -16.943 2.661 -14.457 1.00 47.38 197 ALA A O 1
ATOM 1490 N N . LEU A 1 198 ? -16.457 3.636 -12.473 1.00 44.09 198 LEU A N 1
ATOM 1491 C CA . LEU A 1 198 ? -17.379 4.749 -12.646 1.00 44.09 198 LEU A CA 1
ATOM 1492 C C . LEU A 1 198 ? -16.878 5.486 -13.877 1.00 44.09 198 LEU A C 1
ATOM 1494 O O . LEU A 1 198 ? -15.787 6.073 -13.869 1.00 44.09 198 LEU A O 1
ATOM 1498 N N . ASN A 1 199 ? -17.627 5.357 -14.961 1.00 43.28 199 ASN A N 1
ATOM 1499 C CA . ASN A 1 199 ? -17.366 6.115 -16.150 1.00 43.28 199 ASN A CA 1
ATOM 1500 C C . ASN A 1 199 ? -17.852 7.516 -15.799 1.00 43.28 199 ASN A C 1
ATOM 1502 O O . ASN A 1 199 ? -19.049 7.770 -15.762 1.00 43.28 199 ASN A O 1
ATOM 1506 N N . ALA A 1 200 ? -16.932 8.411 -15.436 1.00 44.66 200 ALA A N 1
ATOM 1507 C CA . ALA A 1 200 ? -17.286 9.770 -15.018 1.00 44.66 200 ALA A CA 1
ATOM 1508 C C . ALA A 1 200 ? -18.050 10.550 -16.113 1.00 44.66 200 ALA A C 1
ATOM 1510 O O . ALA A 1 200 ? -18.631 11.593 -15.819 1.00 44.66 200 ALA A O 1
ATOM 1511 N N . ASP A 1 201 ? -18.063 10.018 -17.340 1.00 43.22 201 ASP A N 1
ATOM 1512 C CA . ASP A 1 201 ? -18.786 10.519 -18.505 1.00 43.22 201 ASP A CA 1
ATOM 1513 C C . ASP A 1 201 ? -20.110 9.773 -18.798 1.00 43.22 201 ASP A C 1
ATOM 1515 O O . ASP A 1 201 ? -20.801 10.143 -19.748 1.00 43.22 201 ASP A O 1
ATOM 1519 N N . ASP A 1 202 ? -20.489 8.744 -18.024 1.00 44.44 202 ASP A N 1
ATOM 1520 C CA . ASP A 1 202 ? -21.774 8.046 -18.178 1.00 44.44 202 ASP A CA 1
ATOM 1521 C C . ASP A 1 202 ? -22.828 8.611 -17.204 1.00 44.44 202 ASP A C 1
ATOM 1523 O O . ASP A 1 202 ? -22.748 8.399 -15.990 1.00 44.44 202 ASP A O 1
ATOM 1527 N N . PRO A 1 203 ? -23.833 9.352 -17.703 1.00 44.38 203 PRO A N 1
ATOM 1528 C CA . PRO A 1 203 ? -24.846 9.976 -16.863 1.00 44.38 203 PRO A CA 1
ATOM 1529 C C . PRO A 1 203 ? -25.755 8.977 -16.133 1.00 44.38 203 PRO A C 1
ATOM 1531 O O . PRO A 1 203 ? -26.415 9.390 -15.184 1.00 44.38 203 PRO A O 1
ATOM 1534 N N . ALA A 1 204 ? -25.810 7.698 -16.526 1.00 46.88 204 ALA A N 1
ATOM 1535 C CA . ALA A 1 204 ? -26.611 6.696 -15.818 1.00 46.88 204 ALA A CA 1
ATOM 1536 C C . ALA A 1 204 ? -25.997 6.320 -14.456 1.00 46.88 204 ALA A C 1
ATOM 1538 O O . ALA A 1 204 ? -26.713 6.294 -13.456 1.00 46.88 204 ALA A O 1
ATOM 1539 N N . ASP A 1 205 ? -24.672 6.152 -14.393 1.00 44.72 205 ASP A N 1
ATOM 1540 C CA . ASP A 1 205 ? -23.939 5.807 -13.162 1.00 44.72 205 ASP A CA 1
ATOM 1541 C C . ASP A 1 205 ? -23.964 6.947 -12.123 1.00 44.72 205 ASP A C 1
ATOM 1543 O O . ASP A 1 205 ? -23.839 6.723 -10.920 1.00 44.72 205 ASP A O 1
ATOM 1547 N N . VAL A 1 206 ? -24.160 8.190 -12.576 1.00 43.78 206 VAL A N 1
ATOM 1548 C CA . VAL A 1 206 ? -24.269 9.388 -11.723 1.00 43.78 206 VAL A CA 1
ATOM 1549 C C . VAL A 1 206 ? -25.645 9.503 -11.052 1.00 43.78 206 VAL A C 1
ATOM 1551 O O . VAL A 1 206 ? -25.764 10.134 -10.003 1.00 43.78 206 VAL A O 1
ATOM 1554 N N . LEU A 1 207 ? -26.691 8.909 -11.637 1.00 42.06 207 LEU A N 1
ATOM 1555 C CA . LEU A 1 207 ? -28.076 9.044 -11.167 1.00 42.06 207 LEU A CA 1
ATOM 1556 C C . LEU A 1 207 ? -28.451 8.055 -10.053 1.00 42.06 207 LEU A C 1
ATOM 1558 O O . LEU A 1 207 ? -29.460 8.270 -9.381 1.00 42.06 207 LEU A O 1
ATOM 1562 N N . GLU A 1 208 ? -27.657 7.004 -9.834 1.00 47.88 208 GLU A N 1
ATOM 1563 C CA . GLU A 1 208 ? -27.880 6.030 -8.755 1.00 47.88 208 GLU A CA 1
ATOM 1564 C C . GLU A 1 208 ? -27.201 6.417 -7.423 1.00 47.88 208 GLU A C 1
ATOM 1566 O O . GLU A 1 208 ? -27.473 5.789 -6.399 1.00 47.88 208 GLU A O 1
ATOM 1571 N N . ASP A 1 209 ? -26.372 7.472 -7.392 1.00 42.84 209 ASP A N 1
ATOM 1572 C CA . ASP A 1 209 ? -25.775 8.007 -6.157 1.00 42.84 209 ASP A CA 1
ATOM 1573 C C . ASP A 1 209 ? -26.757 8.987 -5.464 1.00 42.84 209 ASP A C 1
ATOM 1575 O O . ASP A 1 209 ? -27.010 10.080 -5.988 1.00 42.84 209 ASP A O 1
ATOM 1579 N N . PRO A 1 210 ? -27.315 8.663 -4.278 1.00 41.12 210 PRO A N 1
ATOM 1580 C CA . PRO A 1 210 ? -28.278 9.518 -3.576 1.00 41.12 210 PRO A CA 1
ATOM 1581 C C . PRO A 1 210 ? -27.698 10.862 -3.083 1.00 41.12 210 PRO A C 1
ATOM 1583 O O . PRO A 1 210 ? -28.447 11.678 -2.544 1.00 41.12 210 PRO A O 1
ATOM 1586 N N . GLU A 1 211 ? -26.399 11.127 -3.277 1.00 42.88 211 GLU A N 1
ATOM 1587 C CA . GLU A 1 211 ? -25.743 12.412 -2.982 1.00 42.88 211 GLU A CA 1
ATOM 1588 C C . GLU A 1 211 ? -25.350 13.237 -4.230 1.00 42.88 211 GLU A C 1
ATOM 1590 O O . GLU A 1 211 ? -24.550 14.176 -4.127 1.00 42.88 211 GLU A O 1
ATOM 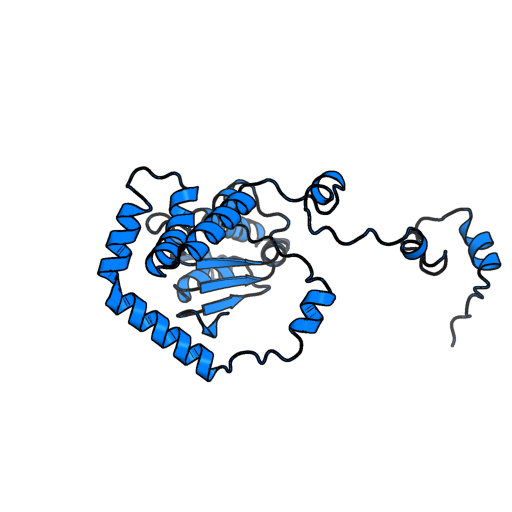1595 N N . ALA A 1 212 ? -25.884 12.928 -5.418 1.00 41.00 212 ALA A N 1
ATOM 1596 C CA . ALA A 1 212 ? -25.562 13.669 -6.639 1.00 41.00 212 ALA A CA 1
ATOM 1597 C C . ALA A 1 212 ? -25.917 15.173 -6.530 1.00 41.00 212 ALA A C 1
ATOM 1599 O O . ALA A 1 212 ? -27.065 15.575 -6.333 1.00 41.00 212 ALA A O 1
ATOM 1600 N N . VAL A 1 213 ? -24.891 16.021 -6.672 1.00 44.91 213 VAL A N 1
ATOM 1601 C CA . VAL A 1 213 ? -24.985 17.491 -6.743 1.00 44.91 213 VAL A CA 1
ATOM 1602 C C . VAL A 1 213 ? -25.944 17.887 -7.878 1.00 44.91 213 VAL A C 1
ATOM 1604 O O . VAL A 1 213 ? -25.840 17.310 -8.962 1.00 44.91 213 VAL A O 1
ATOM 1607 N N . PRO A 1 214 ? -26.847 18.874 -7.689 1.00 41.75 214 PRO A N 1
ATOM 1608 C CA . PRO A 1 214 ? -27.803 19.250 -8.724 1.00 41.75 214 PRO A CA 1
ATOM 1609 C C . PRO A 1 214 ? -27.087 19.657 -10.024 1.00 41.75 214 PRO A C 1
ATOM 1611 O O . PRO A 1 214 ? -26.060 20.347 -9.968 1.00 41.75 214 PRO A O 1
ATOM 1614 N N . PRO A 1 215 ? -27.609 19.252 -11.196 1.00 44.38 215 PRO A N 1
ATOM 1615 C CA . PRO A 1 215 ? -26.967 19.526 -12.472 1.00 44.38 215 PRO A CA 1
ATOM 1616 C C . PRO A 1 215 ? -26.860 21.034 -12.703 1.00 44.38 215 PRO A C 1
ATOM 1618 O O . PRO A 1 215 ? -27.817 21.790 -12.516 1.00 44.38 215 PRO A O 1
ATOM 1621 N N . LYS A 1 216 ? -25.674 21.474 -13.129 1.00 46.91 216 LYS A N 1
ATOM 1622 C CA . LYS A 1 216 ? -25.430 22.858 -13.539 1.00 46.91 216 LYS A CA 1
ATOM 1623 C C . LYS A 1 216 ? -26.300 23.205 -14.743 1.00 46.91 216 LYS A C 1
ATOM 1625 O O . LYS A 1 216 ? -26.457 22.402 -15.661 1.00 46.91 216 LYS A O 1
ATOM 1630 N N . SER A 1 217 ? -26.868 24.408 -14.732 1.00 47.03 217 SER A N 1
ATOM 1631 C CA . SER A 1 217 ? -27.762 24.865 -15.798 1.00 47.03 217 SER A CA 1
ATOM 1632 C C . SER A 1 217 ? -27.044 24.925 -17.152 1.00 47.03 217 SER A C 1
ATOM 1634 O O . SER A 1 217 ? -25.870 25.291 -17.232 1.00 47.03 217 SER A O 1
ATOM 1636 N N . ALA A 1 218 ? -27.767 24.612 -18.232 1.00 46.69 218 ALA A N 1
ATOM 1637 C CA . ALA A 1 218 ? -27.250 24.595 -19.605 1.00 46.69 218 ALA A CA 1
ATOM 1638 C C . ALA A 1 218 ? -26.597 25.922 -20.050 1.00 46.69 218 ALA A C 1
ATOM 1640 O O . ALA A 1 218 ? -25.812 25.949 -20.996 1.00 46.69 218 ALA A O 1
ATOM 1641 N N . THR A 1 219 ? -26.883 27.022 -19.351 1.00 45.03 219 THR A N 1
ATOM 1642 C CA . THR A 1 219 ? -26.284 28.337 -19.590 1.00 45.03 219 THR A CA 1
ATOM 1643 C C . THR A 1 219 ? -24.839 28.466 -19.097 1.00 45.03 219 THR A C 1
ATOM 1645 O O . THR A 1 219 ? -24.151 29.378 -19.539 1.00 45.03 219 THR A O 1
ATOM 1648 N N . GLU A 1 220 ? -24.336 27.565 -18.243 1.00 51.19 220 GLU A N 1
ATOM 1649 C CA . GLU A 1 220 ? -22.924 27.573 -17.812 1.00 51.19 220 GLU A CA 1
ATOM 1650 C C . GLU A 1 220 ? -21.970 26.919 -18.825 1.00 51.19 220 GLU A C 1
ATOM 1652 O O . GLU A 1 220 ? -20.767 27.171 -18.784 1.00 51.19 220 GLU A O 1
ATOM 1657 N N . PHE A 1 221 ? -22.476 26.091 -19.747 1.00 48.22 221 PHE A N 1
ATOM 1658 C CA . PHE A 1 221 ? -21.629 25.350 -20.690 1.00 48.22 221 PHE A CA 1
ATOM 1659 C C . PHE A 1 221 ? -21.111 26.219 -21.850 1.00 48.22 221 PHE A C 1
ATOM 1661 O O . PHE A 1 221 ? -20.056 25.940 -22.415 1.00 48.22 221 PHE A O 1
ATOM 1668 N N . CYS A 1 222 ? -21.829 27.286 -22.222 1.00 57.12 222 CYS A N 1
ATOM 1669 C CA . CYS A 1 222 ? -21.504 28.095 -23.398 1.00 57.12 222 CYS A CA 1
ATOM 1670 C C . CYS A 1 222 ? -21.226 29.560 -23.027 1.00 57.12 222 CYS A C 1
ATOM 1672 O O . CYS A 1 222 ? -22.130 30.389 -23.010 1.00 57.12 222 CYS A O 1
ATOM 1674 N N . GLY A 1 223 ? -19.953 29.896 -22.799 1.00 62.84 223 GLY A N 1
ATOM 1675 C CA . GLY A 1 223 ? -19.478 31.265 -22.534 1.00 62.84 223 GLY A CA 1
ATOM 1676 C C . GLY A 1 223 ? -19.373 32.179 -23.770 1.00 62.84 223 GLY A C 1
ATOM 1677 O O . GLY A 1 223 ? -18.597 33.136 -23.752 1.00 62.84 223 GLY A O 1
ATOM 1678 N N . GLY A 1 224 ? -20.098 31.872 -24.853 1.00 71.19 224 GLY A N 1
ATOM 1679 C CA . GLY A 1 224 ? -20.053 32.598 -26.130 1.00 71.19 224 GLY A CA 1
ATOM 1680 C C . GLY A 1 224 ? -18.992 32.096 -27.119 1.00 71.19 224 GLY A C 1
ATOM 1681 O O . GLY A 1 224 ? -18.104 31.305 -26.791 1.00 71.19 224 GLY A O 1
ATOM 1682 N N . CYS A 1 225 ? -19.072 32.551 -28.371 1.00 77.06 225 CYS A N 1
ATOM 1683 C CA . CYS A 1 225 ? -18.145 32.150 -29.433 1.00 77.06 225 CYS A CA 1
ATOM 1684 C C . CYS A 1 225 ? -16.704 32.624 -29.180 1.00 77.06 225 CYS A C 1
ATOM 1686 O O . CYS A 1 225 ? -15.765 31.978 -29.650 1.00 77.06 225 CYS A O 1
ATOM 1688 N N . GLY A 1 226 ? -16.511 33.693 -28.397 1.00 67.81 226 GLY A N 1
ATOM 1689 C CA . GLY A 1 226 ? -15.186 34.183 -27.996 1.00 67.81 226 GLY A CA 1
ATOM 1690 C C . GLY A 1 226 ? -14.374 33.202 -27.138 1.00 67.81 226 GLY A C 1
ATOM 1691 O O . GLY A 1 226 ? -13.146 33.187 -27.235 1.00 67.81 226 GLY A O 1
ATOM 1692 N N . THR A 1 227 ? -15.045 32.357 -26.348 1.00 67.25 227 THR A N 1
ATOM 1693 C CA . THR A 1 227 ? -14.424 31.373 -25.437 1.00 67.25 227 THR A CA 1
ATOM 1694 C C . THR A 1 227 ? -14.657 29.923 -25.872 1.00 67.25 227 THR A C 1
ATOM 1696 O O . THR A 1 227 ? -14.307 28.991 -25.152 1.00 67.25 227 THR A O 1
ATOM 1699 N N . CYS A 1 228 ? -15.224 29.715 -27.066 1.00 70.25 228 CYS A N 1
ATOM 1700 C CA . CYS A 1 228 ? -15.586 28.390 -27.552 1.00 70.25 228 CYS A CA 1
ATOM 1701 C C . CYS A 1 228 ? -14.338 27.498 -27.744 1.00 70.25 228 CYS A C 1
ATOM 1703 O O . CYS A 1 228 ? -13.461 27.850 -28.542 1.00 70.25 228 CYS A O 1
ATOM 1705 N N . PRO A 1 229 ? -14.265 26.319 -27.093 1.00 58.34 229 PRO A N 1
ATOM 1706 C CA . PRO A 1 229 ? -13.115 25.416 -27.195 1.00 58.34 229 PRO A CA 1
ATOM 1707 C C . PRO A 1 229 ? -12.938 24.829 -28.603 1.00 58.34 229 PRO A C 1
ATOM 1709 O O . PRO A 1 229 ? -11.845 24.402 -28.960 1.00 58.34 229 PRO A O 1
ATOM 1712 N N . TYR A 1 230 ? -13.981 24.874 -29.437 1.00 62.84 230 TYR A N 1
ATOM 1713 C CA . TYR A 1 230 ? -13.960 24.375 -30.815 1.00 62.84 230 TYR A CA 1
ATOM 1714 C C . TYR A 1 230 ? -13.666 25.457 -31.864 1.00 62.84 230 TYR A C 1
ATOM 1716 O O . TYR A 1 230 ? -13.853 25.237 -33.060 1.00 62.84 230 TYR A O 1
ATOM 1724 N N . ARG A 1 231 ? -13.201 26.641 -31.445 1.00 67.31 231 ARG A N 1
ATOM 1725 C CA . ARG A 1 231 ? -12.904 27.786 -32.325 1.00 67.31 231 ARG A CA 1
ATOM 1726 C C . ARG A 1 231 ? -11.961 27.462 -33.488 1.00 67.31 231 ARG A C 1
ATOM 1728 O O . ARG A 1 231 ? -12.074 28.067 -34.549 1.00 67.31 231 ARG A O 1
ATOM 1735 N N . SER A 1 232 ? -11.053 26.511 -33.308 1.00 64.62 232 SER A N 1
ATOM 1736 C CA . SER A 1 232 ? -10.099 26.053 -34.325 1.00 64.62 232 SER A CA 1
ATOM 1737 C C . SER A 1 232 ? -10.722 25.208 -35.445 1.00 64.62 232 SER A C 1
ATOM 1739 O O . SER A 1 232 ? -10.052 24.952 -36.441 1.00 64.62 232 SER A O 1
ATOM 1741 N N . HIS A 1 233 ? -11.986 24.790 -35.326 1.00 69.69 233 HIS A N 1
ATOM 1742 C CA . HIS A 1 233 ? -12.633 23.863 -36.262 1.00 69.69 233 HIS A CA 1
ATOM 1743 C C . HIS A 1 233 ? -13.468 24.546 -37.364 1.00 69.69 233 HIS A C 1
ATOM 1745 O O . HIS A 1 233 ? -14.363 23.920 -37.922 1.00 69.69 233 HIS A O 1
ATOM 1751 N N . ASN A 1 234 ? -13.177 25.811 -37.701 1.00 66.31 234 ASN A N 1
ATOM 1752 C CA . ASN A 1 234 ? -13.822 26.563 -38.795 1.00 66.31 234 ASN A CA 1
ATOM 1753 C C . ASN A 1 234 ? -15.364 26.517 -38.766 1.00 66.31 234 ASN A C 1
ATOM 1755 O O . ASN A 1 234 ? -16.020 26.122 -39.729 1.00 66.31 234 ASN A O 1
ATOM 1759 N N . CYS A 1 235 ? -15.960 26.945 -37.651 1.00 73.38 235 CYS A N 1
ATOM 1760 C CA . CYS A 1 235 ? -17.413 27.051 -37.546 1.00 73.38 235 CYS A CA 1
ATOM 1761 C C . CYS A 1 235 ? -17.959 28.123 -38.522 1.00 73.38 235 CYS A C 1
ATOM 1763 O O . CYS A 1 235 ? -17.579 29.291 -38.401 1.00 73.38 235 CYS A O 1
ATOM 1765 N N . PRO A 1 236 ? -18.880 27.773 -39.443 1.00 74.00 236 PRO A N 1
ATOM 1766 C CA . PRO A 1 236 ? -19.341 28.671 -40.508 1.00 74.00 236 PRO A CA 1
ATOM 1767 C C . PRO A 1 236 ? -20.179 29.859 -40.009 1.00 74.00 236 PRO A C 1
ATOM 1769 O O . PRO A 1 236 ? -20.365 30.820 -40.743 1.00 74.00 236 PRO A O 1
ATOM 1772 N N . LEU A 1 237 ? -20.664 29.812 -38.764 1.00 75.00 237 LEU A N 1
ATOM 1773 C CA . LEU A 1 237 ? -21.494 30.856 -38.145 1.00 75.00 237 LEU A CA 1
ATOM 1774 C C . LEU A 1 237 ? -20.712 31.729 -37.147 1.00 75.00 237 LEU A C 1
ATOM 1776 O O . LEU A 1 237 ? -21.285 32.588 -36.477 1.00 75.00 237 LEU A O 1
ATOM 1780 N N . MET A 1 238 ? -19.408 31.484 -36.986 1.00 77.50 238 MET A N 1
ATOM 1781 C CA . MET A 1 238 ? -18.610 32.086 -35.917 1.00 77.50 238 MET A CA 1
ATOM 1782 C C . MET A 1 238 ? -18.435 33.596 -36.075 1.00 77.50 238 MET A C 1
ATOM 1784 O O . MET A 1 238 ? -18.510 34.314 -35.082 1.00 77.50 238 MET A O 1
ATOM 1788 N N . ASP A 1 239 ? -18.237 34.087 -37.296 1.00 76.12 239 ASP A N 1
ATOM 1789 C CA . ASP A 1 239 ? -18.013 35.516 -37.530 1.00 76.12 239 ASP A CA 1
ATOM 1790 C C . ASP A 1 239 ? -19.290 36.346 -37.301 1.00 76.12 239 ASP A C 1
ATOM 1792 O O . ASP A 1 239 ? -19.227 37.404 -36.675 1.00 76.12 239 ASP A O 1
ATOM 1796 N N . GLU A 1 240 ? -20.462 35.837 -37.701 1.00 75.12 240 GLU A N 1
ATOM 1797 C CA . GLU A 1 240 ? -21.763 36.472 -37.425 1.00 75.12 240 GLU A CA 1
ATOM 1798 C C . GLU A 1 240 ? -22.056 36.524 -35.921 1.00 75.12 240 GLU A C 1
ATOM 1800 O O . GLU A 1 240 ? -22.491 37.545 -35.384 1.00 75.12 240 GLU A O 1
ATOM 1805 N N . ARG A 1 241 ? -21.753 35.430 -35.216 1.00 78.25 241 ARG A N 1
ATOM 1806 C CA . ARG A 1 241 ? -21.925 35.320 -33.766 1.00 78.25 241 ARG A CA 1
ATOM 1807 C C . ARG A 1 241 ? -20.988 36.249 -33.001 1.00 78.25 241 ARG A C 1
ATOM 1809 O O . ARG A 1 241 ? -21.446 36.945 -32.105 1.00 78.25 241 ARG A O 1
ATOM 1816 N N . LEU A 1 242 ? -19.707 36.318 -33.369 1.00 77.00 242 LEU A N 1
ATOM 1817 C CA . LEU A 1 242 ? -18.746 37.238 -32.747 1.00 77.00 242 LEU A CA 1
ATOM 1818 C C . LEU A 1 242 ? -19.124 38.710 -32.976 1.00 77.00 242 LEU A C 1
ATOM 1820 O O . LEU A 1 242 ? -18.904 39.542 -32.093 1.00 77.00 242 LEU A O 1
ATOM 1824 N N . ALA A 1 243 ? -19.719 39.027 -34.132 1.00 75.56 243 ALA A N 1
ATOM 1825 C CA . ALA A 1 243 ? -20.249 40.357 -34.421 1.00 75.56 243 ALA A CA 1
ATOM 1826 C C . ALA A 1 243 ? -21.473 40.692 -33.549 1.00 75.56 243 ALA A C 1
ATOM 1828 O O . ALA A 1 243 ? -21.535 41.787 -32.990 1.00 75.56 243 ALA A O 1
ATOM 1829 N N . ALA A 1 244 ? -22.403 39.746 -33.376 1.00 72.94 244 ALA A N 1
ATOM 1830 C CA . ALA A 1 244 ? -23.560 39.894 -32.488 1.00 72.94 244 ALA A CA 1
ATOM 1831 C C . ALA A 1 244 ? -23.165 39.970 -30.999 1.00 72.94 244 ALA A C 1
ATOM 1833 O O . ALA A 1 244 ? -23.781 40.703 -30.231 1.00 72.94 244 ALA A O 1
ATOM 1834 N N . GLU A 1 245 ? -22.103 39.263 -30.604 1.00 75.19 245 GLU A N 1
ATOM 1835 C CA . GLU A 1 245 ? -21.521 39.281 -29.254 1.00 75.19 245 GLU A CA 1
ATOM 1836 C C . GLU A 1 245 ? -20.678 40.553 -28.980 1.00 75.19 245 GLU A C 1
ATOM 1838 O O . GLU A 1 245 ? -20.174 40.737 -27.873 1.00 75.19 245 GLU A O 1
ATOM 1843 N N . GLY A 1 246 ? -20.522 41.457 -29.959 1.00 68.38 246 GLY A N 1
ATOM 1844 C CA . GLY A 1 246 ? -19.842 42.749 -29.791 1.00 68.38 246 GLY A CA 1
ATOM 1845 C C . GLY A 1 246 ? -18.311 42.673 -29.689 1.00 68.38 246 GLY A C 1
ATOM 1846 O O . GLY A 1 246 ? -17.665 43.651 -29.302 1.00 68.38 246 GLY A O 1
ATOM 1847 N N . PHE A 1 247 ? -17.704 41.537 -30.044 1.00 59.72 247 PHE A N 1
ATOM 1848 C CA . PHE A 1 247 ? -16.273 41.290 -29.866 1.00 59.72 247 PHE A CA 1
ATOM 1849 C C . PHE A 1 247 ? -15.449 41.944 -30.995 1.00 59.72 247 PHE A C 1
ATOM 1851 O O . PHE A 1 247 ? -15.353 41.425 -32.107 1.00 59.72 247 PHE A O 1
ATOM 1858 N N . ARG A 1 248 ? -14.819 43.101 -30.741 1.00 51.53 248 ARG A N 1
ATOM 1859 C CA . ARG A 1 248 ? -13.907 43.746 -31.712 1.00 51.53 248 ARG A CA 1
ATOM 1860 C C . ARG A 1 248 ? -12.523 43.093 -31.648 1.00 51.53 248 ARG A C 1
ATOM 1862 O O . ARG A 1 248 ? -11.890 43.109 -30.596 1.00 51.53 248 ARG A O 1
ATOM 1869 N N . ARG A 1 249 ? -12.020 42.549 -32.768 1.00 50.25 249 ARG A N 1
ATOM 1870 C CA . ARG A 1 249 ? -10.635 42.038 -32.869 1.00 50.25 249 ARG A CA 1
ATOM 1871 C C . ARG A 1 249 ? -9.647 43.162 -32.521 1.00 50.25 249 ARG A C 1
ATOM 1873 O O . ARG A 1 249 ? -9.487 44.105 -33.292 1.00 50.25 249 ARG A O 1
ATOM 1880 N N . GLY A 1 250 ? -8.987 43.054 -31.369 1.00 42.91 250 GLY A N 1
ATOM 1881 C CA . GLY A 1 250 ? -7.843 43.893 -31.024 1.00 42.91 250 GLY A CA 1
ATOM 1882 C C . GLY A 1 250 ? -6.711 43.677 -32.030 1.00 42.91 250 GLY A C 1
ATOM 1883 O O . GLY A 1 250 ? -6.354 42.542 -32.341 1.00 42.91 250 GLY A O 1
ATOM 1884 N N . ARG A 1 251 ? -6.183 44.775 -32.573 1.00 36.34 251 ARG A N 1
ATOM 1885 C CA . ARG A 1 251 ? -5.012 44.800 -33.457 1.00 36.34 251 ARG A CA 1
ATOM 1886 C C . ARG A 1 251 ? -3.786 44.315 -32.657 1.00 36.34 251 ARG A C 1
ATOM 1888 O O . ARG A 1 251 ? -3.623 44.789 -31.533 1.00 36.34 251 ARG A O 1
ATOM 1895 N N . PRO A 1 252 ? -2.928 43.424 -33.183 1.00 39.19 252 PRO A N 1
ATOM 1896 C CA . PRO A 1 252 ? -1.663 43.124 -32.522 1.00 39.19 252 PRO A CA 1
ATOM 1897 C C . PRO A 1 252 ? -0.788 44.385 -32.547 1.00 39.19 252 PRO A C 1
ATOM 1899 O O . PRO A 1 252 ? -0.633 45.009 -33.599 1.00 39.19 252 PRO A O 1
ATOM 1902 N N . GLY A 1 253 ? -0.321 44.805 -31.370 1.00 40.62 253 GLY A N 1
ATOM 1903 C CA . GLY A 1 253 ? 0.557 45.960 -31.191 1.00 40.62 253 GLY A CA 1
ATOM 1904 C C . GLY A 1 253 ? 1.974 45.700 -31.706 1.00 40.62 253 GLY A C 1
ATOM 1905 O O . GLY A 1 253 ? 2.405 44.548 -31.760 1.00 40.62 253 GLY A O 1
ATOM 1906 N N . ASN A 1 254 ? 2.634 46.796 -32.095 1.00 34.66 254 ASN A N 1
ATOM 1907 C CA . ASN A 1 254 ? 4.080 46.909 -32.329 1.00 34.66 254 ASN A CA 1
ATOM 1908 C C . ASN A 1 254 ? 4.908 46.393 -31.149 1.00 34.66 254 ASN A C 1
ATOM 1910 O O . ASN A 1 254 ? 4.452 46.584 -29.998 1.00 34.66 254 ASN A O 1
#

Foldseek 3Di:
DQLLKQLRDEDEQDELVVLQVSLQVSVIEYEYEPLVSNCVDDDPRNVSSVVSLVLLLQLCDQVRNWDWDQDPVVVRDTDIGGNNYHYHYPDCPPPDPSSLLQDQDDDDDDDDPVVVVVCPPPDDDDSVVSNVNSVVVVVVCVVCVVVLVVLLCVQAPPPDDSLSSSCSSQCSVQVVVVDPVSNVVSVVSSVVSPDDDPPVPDVVSLVPPPPRDPDDDPVVVDPFLVPDPCVVVPDVCSVVRCVVVVPDDDDDDD

Sequence (254 aa):
MGMLAANGTIVGQVNAAAAARLIHETKGLAVLDDLEAIGARPGKDGAAFGDLVQWLKVSYNRDTATKVWVDASRNFKVERLNGFGIEVINNTTGVDSILGSRMIRVQTRKMPEAQASGRRGLEPPTSQEMVRLRDELHCWTFDNVGLIAQVYAEVCPSASERAEEIAAPLRVLARISGNPEHSARLEDALARSVGNALNADDPADVLEDPEAVPPKSATEFCGGCGTCPYRSHNCPLMDERLAAEGFRRGRPGN

Solvent-accessible surface area (backbone atoms only — not comparable to full-atom values): 15272 Å² total; per-residue (Å²): 113,38,64,54,38,70,56,30,43,78,42,58,84,47,52,36,66,57,51,51,48,47,41,33,74,44,63,24,34,35,32,39,41,39,53,52,63,35,51,68,50,88,64,86,53,46,61,43,28,52,53,42,55,60,42,64,55,32,13,86,38,75,90,60,14,56,44,82,42,69,36,72,90,59,82,54,41,75,44,80,42,46,43,46,51,50,75,46,76,38,65,63,76,87,62,49,73,72,47,49,66,71,53,87,54,80,90,82,72,86,75,54,66,79,62,50,58,78,50,66,82,70,75,77,81,50,73,67,54,34,45,51,52,26,51,52,54,51,52,52,48,67,78,36,47,68,58,52,54,52,45,37,53,72,72,47,47,100,84,58,55,71,62,50,61,71,45,31,68,60,52,35,52,25,57,72,67,72,40,70,65,51,42,52,55,46,52,58,49,52,54,58,41,71,46,73,81,80,52,92,87,42,72,69,74,53,69,74,45,97,78,59,75,79,81,78,60,79,74,74,77,61,79,47,72,91,65,40,90,63,63,89,68,70,59,91,60,48,70,62,48,30,58,74,68,66,62,75,86,78,76,86,78,134

Radius of gyration: 24.72 Å; Cα contacts (8 Å, |Δi|>4): 244; chains: 1; bounding box: 55×68×61 Å

Mean predicted aligned error: 14.15 Å